Protein AF-A0A4Q0I5E7-F1 (afdb_monomer)

Radius of gyration: 20.22 Å; Cα contacts (8 Å, |Δi|>4): 152; chains: 1; bounding box: 50×38×59 Å

Mean predicted aligned error: 8.38 Å

Sequence (207 aa):
MKTWTLSARIASSIAAYVLSYILLYYSSIYREFVVLFETQTRAFIIINIVALIIIGLCRKKFEKAVGIICMIFAAPSVMAHSKLFTSMSSRLKYAQYFKPHLTALLFLTAIVLLLAANRLEKLDRQYDEMISGGALEADINLITLNSIKVYSVFLAVVFLSGLVLIALGFIVPQIKASWPTVIIMVATGILLVVGCVLYLYRRWIKK

Organism: NCBI:txid2487273

Structure (mmCIF, N/CA/C/O backbone):
data_AF-A0A4Q0I5E7-F1
#
_entry.id   AF-A0A4Q0I5E7-F1
#
loop_
_atom_site.group_PDB
_atom_site.id
_atom_site.type_symbol
_atom_site.label_atom_id
_atom_site.label_alt_id
_atom_site.label_comp_id
_atom_site.label_asym_id
_atom_site.label_entity_id
_atom_site.label_seq_id
_atom_site.pdbx_PDB_ins_code
_atom_site.Cartn_x
_atom_site.Cartn_y
_atom_site.Cartn_z
_atom_site.occupancy
_atom_site.B_iso_or_equiv
_atom_site.auth_seq_id
_atom_site.auth_comp_id
_atom_site.auth_asym_id
_atom_site.auth_atom_id
_atom_site.pdbx_PDB_model_num
ATOM 1 N N . MET A 1 1 ? -3.252 -3.541 24.867 1.00 60.22 1 MET A N 1
ATOM 2 C CA . MET A 1 1 ? -3.703 -3.798 23.476 1.00 60.22 1 MET A CA 1
ATOM 3 C C . MET A 1 1 ? -3.169 -2.776 22.473 1.00 60.22 1 MET A C 1
ATOM 5 O O . MET A 1 1 ? -2.616 -3.177 21.454 1.00 60.22 1 MET A O 1
ATOM 9 N N . LYS A 1 2 ? -3.243 -1.481 22.808 1.00 63.62 2 LYS A N 1
ATOM 10 C CA . LYS A 1 2 ? -2.760 -0.345 22.001 1.00 63.62 2 LYS A CA 1
ATOM 11 C C . LYS A 1 2 ? -1.301 -0.447 21.518 1.00 63.62 2 LYS A C 1
ATOM 13 O O . LYS A 1 2 ? -0.971 0.007 20.431 1.00 63.62 2 LYS A O 1
ATOM 18 N N . THR A 1 3 ? -0.419 -1.072 22.297 1.00 69.75 3 THR A N 1
ATOM 19 C CA . THR A 1 3 ? 0.997 -1.266 21.936 1.00 69.75 3 THR A CA 1
ATOM 20 C C . THR A 1 3 ? 1.199 -2.256 20.791 1.00 69.75 3 THR A C 1
ATOM 22 O O . THR A 1 3 ? 2.012 -2.004 19.907 1.00 69.75 3 THR A O 1
ATOM 25 N N . TRP A 1 4 ? 0.446 -3.358 20.752 1.00 79.62 4 TRP A N 1
ATOM 26 C CA . TRP A 1 4 ? 0.576 -4.342 19.674 1.00 79.62 4 TRP A CA 1
ATOM 27 C C . TRP A 1 4 ? -0.098 -3.873 18.379 1.00 79.62 4 TRP A C 1
ATOM 29 O O . TRP A 1 4 ? 0.477 -4.045 17.305 1.00 79.62 4 TRP A O 1
ATOM 39 N N . THR A 1 5 ? -1.267 -3.222 18.463 1.00 82.50 5 THR A N 1
ATOM 40 C CA . THR A 1 5 ? -1.950 -2.655 17.283 1.00 82.50 5 THR A CA 1
ATOM 41 C C . THR A 1 5 ? -1.122 -1.554 16.627 1.00 82.50 5 THR A C 1
ATOM 43 O O . THR A 1 5 ? -0.997 -1.540 15.402 1.00 82.50 5 THR A O 1
ATOM 46 N N . LEU A 1 6 ? -0.476 -0.702 17.430 1.00 86.19 6 LEU A N 1
ATOM 47 C CA . LEU A 1 6 ? 0.461 0.312 16.953 1.00 86.19 6 LEU A CA 1
ATOM 48 C C . LEU A 1 6 ? 1.659 -0.313 16.225 1.00 86.19 6 LEU A C 1
ATOM 50 O O . LEU A 1 6 ? 1.972 0.093 15.105 1.00 86.19 6 LEU A O 1
ATOM 54 N N . SER A 1 7 ? 2.308 -1.314 16.826 1.00 88.00 7 SER A N 1
ATOM 55 C CA . SER A 1 7 ? 3.447 -2.000 16.204 1.00 88.00 7 SER A CA 1
ATOM 56 C C . SER A 1 7 ? 3.053 -2.703 14.905 1.00 88.00 7 SER A C 1
ATOM 58 O O . SER A 1 7 ? 3.748 -2.564 13.901 1.00 88.00 7 SER A O 1
ATOM 60 N N . ALA A 1 8 ? 1.913 -3.401 14.885 1.00 89.69 8 ALA A N 1
ATOM 61 C CA . ALA A 1 8 ? 1.398 -4.066 13.689 1.00 89.69 8 ALA A CA 1
ATOM 62 C C . ALA A 1 8 ? 1.057 -3.067 12.571 1.00 89.69 8 ALA A C 1
ATOM 64 O O . ALA A 1 8 ? 1.330 -3.332 11.397 1.00 89.69 8 ALA A O 1
ATOM 65 N N . ARG A 1 9 ? 0.507 -1.901 12.933 1.00 91.38 9 ARG A N 1
ATOM 66 C CA . ARG A 1 9 ? 0.230 -0.801 12.006 1.00 91.38 9 ARG A CA 1
ATOM 67 C C . ARG A 1 9 ? 1.518 -0.292 11.369 1.00 91.38 9 ARG A C 1
ATOM 69 O O . ARG A 1 9 ? 1.636 -0.327 10.151 1.00 91.38 9 ARG A O 1
ATOM 76 N N . ILE A 1 10 ? 2.495 0.097 12.190 1.00 90.56 10 ILE A N 1
ATOM 77 C CA . ILE A 1 10 ? 3.787 0.620 11.725 1.00 90.56 10 ILE A CA 1
ATOM 78 C C . ILE A 1 10 ? 4.507 -0.412 10.851 1.00 90.56 10 ILE A C 1
ATOM 80 O O . ILE A 1 10 ? 4.972 -0.071 9.766 1.00 90.56 10 ILE A O 1
ATOM 84 N N . ALA A 1 11 ? 4.555 -1.675 11.283 1.00 93.69 11 ALA A N 1
ATOM 85 C CA . ALA A 1 11 ? 5.174 -2.751 10.517 1.00 93.69 11 ALA A CA 1
ATOM 86 C C . ALA A 1 11 ? 4.506 -2.931 9.146 1.00 93.69 11 ALA A C 1
ATOM 88 O O . ALA A 1 11 ? 5.200 -3.049 8.137 1.00 93.69 11 ALA A O 1
ATOM 89 N N . SER A 1 12 ? 3.171 -2.886 9.092 1.00 93.69 12 SER A N 1
ATOM 90 C CA . SER A 1 12 ? 2.419 -2.986 7.835 1.00 93.69 12 SER A CA 1
ATOM 91 C C . SER A 1 12 ? 2.714 -1.808 6.901 1.00 93.69 12 SER A C 1
ATOM 93 O O . SER A 1 12 ? 2.962 -2.018 5.715 1.00 93.69 12 SER A O 1
ATOM 95 N N . SER A 1 13 ? 2.753 -0.579 7.425 1.00 94.31 13 SER A N 1
ATOM 96 C CA . SER A 1 13 ? 3.044 0.628 6.639 1.00 94.31 13 SER A CA 1
ATOM 97 C C . SER A 1 13 ? 4.482 0.645 6.116 1.00 94.31 13 SER A C 1
ATOM 99 O O . SER A 1 13 ? 4.701 0.974 4.952 1.00 94.31 13 SER A O 1
ATOM 101 N N . ILE A 1 14 ? 5.460 0.231 6.932 1.00 94.81 14 ILE A N 1
ATOM 102 C CA . ILE A 1 14 ? 6.864 0.100 6.511 1.00 94.81 14 ILE A CA 1
ATOM 103 C C . ILE A 1 14 ? 7.001 -0.985 5.442 1.00 94.81 14 ILE A C 1
ATOM 105 O O . ILE A 1 14 ? 7.619 -0.743 4.408 1.00 94.81 14 ILE A O 1
ATOM 109 N N . ALA A 1 15 ? 6.400 -2.160 5.645 1.00 96.44 15 ALA A N 1
ATOM 110 C CA . ALA A 1 15 ? 6.454 -3.240 4.665 1.00 96.44 15 ALA A CA 1
ATOM 111 C C . ALA A 1 15 ? 5.828 -2.816 3.325 1.00 96.44 15 ALA A C 1
ATOM 113 O O . ALA A 1 15 ? 6.427 -3.034 2.272 1.00 96.44 15 ALA A O 1
ATOM 114 N N . ALA A 1 16 ? 4.676 -2.137 3.349 1.00 96.88 16 ALA A N 1
ATOM 115 C CA . ALA A 1 16 ? 4.054 -1.595 2.144 1.00 96.88 16 ALA A CA 1
ATOM 116 C C . ALA A 1 16 ? 4.937 -0.555 1.439 1.00 96.88 16 ALA A C 1
ATOM 118 O O . ALA A 1 16 ? 5.067 -0.588 0.212 1.00 96.88 16 ALA A O 1
ATOM 119 N N . TYR A 1 17 ? 5.566 0.339 2.207 1.00 96.75 17 TYR A N 1
ATOM 120 C CA . TYR A 1 17 ? 6.494 1.341 1.690 1.00 96.75 17 TYR A CA 1
ATOM 121 C C . TYR A 1 17 ? 7.697 0.690 1.006 1.00 96.75 17 TYR A C 1
ATOM 123 O O . TYR A 1 17 ? 8.012 1.034 -0.131 1.00 96.75 17 TYR A O 1
ATOM 131 N N . VAL A 1 18 ? 8.324 -0.296 1.654 1.00 96.25 18 VAL A N 1
ATOM 132 C CA . VAL A 1 18 ? 9.472 -1.031 1.105 1.00 96.25 18 VAL A CA 1
ATOM 133 C C . VAL A 1 18 ? 9.087 -1.764 -0.177 1.00 96.25 18 VAL A C 1
ATOM 135 O O . VAL A 1 18 ? 9.787 -1.632 -1.176 1.00 96.25 18 VAL A O 1
ATOM 138 N N . LEU A 1 19 ? 7.957 -2.479 -0.198 1.00 96.25 19 LEU A N 1
ATOM 139 C CA . LEU A 1 19 ? 7.482 -3.168 -1.404 1.00 96.25 19 LEU A CA 1
ATOM 140 C C . LEU A 1 19 ? 7.204 -2.189 -2.551 1.00 96.25 19 LEU A C 1
ATOM 142 O O . LEU A 1 19 ? 7.584 -2.445 -3.693 1.00 96.25 19 LEU A O 1
ATOM 146 N N . SER A 1 20 ? 6.587 -1.047 -2.249 1.00 95.62 20 SER A N 1
ATOM 147 C CA . SER A 1 20 ? 6.309 -0.010 -3.247 1.00 95.62 20 SER A CA 1
ATOM 148 C C . SER A 1 20 ? 7.593 0.645 -3.757 1.00 95.62 20 SER A C 1
ATOM 150 O O . SER A 1 20 ? 7.723 0.902 -4.950 1.00 95.62 20 SER A O 1
ATOM 152 N N . TYR A 1 21 ? 8.576 0.864 -2.884 1.00 94.62 21 TYR A N 1
ATOM 153 C CA . TYR A 1 21 ? 9.886 1.374 -3.274 1.00 94.62 21 TYR A CA 1
ATOM 154 C C . TYR A 1 21 ? 10.669 0.366 -4.123 1.00 94.62 21 TYR A C 1
ATOM 156 O O . TYR A 1 21 ? 11.290 0.756 -5.104 1.00 94.62 21 TYR A O 1
ATOM 164 N N . ILE A 1 22 ? 10.605 -0.930 -3.803 1.00 93.56 22 ILE A N 1
ATOM 165 C CA . ILE A 1 22 ? 11.172 -1.995 -4.643 1.00 93.56 22 ILE A CA 1
ATOM 166 C C . ILE A 1 22 ? 10.540 -1.948 -6.039 1.00 93.56 22 ILE A C 1
ATOM 168 O O . ILE A 1 22 ? 11.258 -2.015 -7.036 1.00 93.56 22 ILE A O 1
ATOM 172 N N . LEU A 1 23 ? 9.217 -1.768 -6.127 1.00 92.06 23 LEU A N 1
ATOM 173 C CA . LEU A 1 23 ? 8.544 -1.567 -7.409 1.00 92.06 23 LEU A CA 1
ATOM 174 C C . LEU A 1 23 ? 9.079 -0.333 -8.146 1.00 92.06 23 LEU A C 1
ATOM 176 O O . LEU A 1 23 ? 9.315 -0.435 -9.345 1.00 92.06 23 LEU A O 1
ATOM 180 N N . LEU A 1 24 ? 9.321 0.792 -7.468 1.00 91.88 24 LEU A N 1
ATOM 181 C CA . LEU A 1 24 ? 9.931 1.973 -8.088 1.00 91.88 24 LEU A CA 1
ATOM 182 C C . LEU A 1 24 ? 11.358 1.688 -8.572 1.00 91.88 24 LEU A C 1
ATOM 184 O O . LEU A 1 24 ? 11.677 2.003 -9.714 1.00 91.88 24 LEU A O 1
ATOM 188 N N . TYR A 1 25 ? 12.201 1.096 -7.725 1.00 89.62 25 TYR A N 1
ATOM 189 C CA . TYR A 1 25 ? 13.613 0.820 -8.001 1.00 89.62 25 TYR A CA 1
ATOM 190 C C . TYR A 1 25 ? 13.795 -0.006 -9.280 1.00 89.62 25 TYR A C 1
ATOM 192 O O . TYR A 1 25 ? 14.647 0.299 -10.111 1.00 89.62 25 TYR A O 1
ATOM 200 N N . TYR A 1 26 ? 12.936 -1.009 -9.475 1.00 86.44 26 TYR A N 1
ATOM 201 C CA . TYR A 1 26 ? 12.885 -1.839 -10.679 1.00 86.44 26 TYR A CA 1
ATOM 202 C C . TYR A 1 26 ? 11.999 -1.235 -11.782 1.00 86.44 26 TYR A C 1
ATOM 204 O O . TYR A 1 26 ? 11.321 -1.972 -12.491 1.00 86.44 26 TYR A O 1
ATOM 212 N N . SER A 1 27 ? 11.971 0.091 -11.923 1.00 83.88 27 SER A N 1
ATOM 213 C CA . SER A 1 27 ? 11.256 0.780 -13.002 1.00 83.88 27 SER A CA 1
ATOM 214 C C . SER A 1 27 ? 12.191 1.677 -13.810 1.00 83.88 27 SER A C 1
ATOM 216 O O . SER A 1 27 ? 13.199 2.182 -13.310 1.00 83.88 27 SER A O 1
ATOM 218 N N . SER A 1 28 ? 11.813 1.954 -15.059 1.00 79.69 28 SER A N 1
ATOM 219 C CA . SER A 1 28 ? 12.503 2.936 -15.906 1.00 79.69 28 SER A CA 1
ATOM 220 C C . SER A 1 28 ? 12.599 4.322 -15.273 1.00 79.69 28 SER A C 1
ATOM 222 O O . SER A 1 28 ? 13.616 4.991 -15.419 1.00 79.69 28 SER A O 1
ATOM 224 N N . ILE A 1 29 ? 11.563 4.738 -14.541 1.00 84.75 29 ILE A N 1
ATOM 225 C CA . ILE A 1 29 ? 11.491 6.056 -13.907 1.00 84.75 29 ILE A CA 1
ATOM 226 C C . ILE A 1 29 ? 12.579 6.207 -12.841 1.00 84.75 29 ILE A C 1
ATOM 228 O O . ILE A 1 29 ? 13.180 7.271 -12.722 1.00 84.75 29 ILE A O 1
ATOM 232 N N . TYR A 1 30 ? 12.905 5.142 -12.104 1.00 86.19 30 TYR A N 1
ATOM 233 C CA . TYR A 1 30 ? 14.017 5.199 -11.157 1.00 86.19 30 TYR A CA 1
ATOM 234 C C . TYR A 1 30 ? 15.356 5.421 -11.855 1.00 86.19 30 TYR A C 1
ATOM 236 O O . TYR A 1 30 ? 16.186 6.176 -11.360 1.00 86.19 30 TYR A O 1
ATOM 244 N N . ARG A 1 31 ? 15.551 4.847 -13.045 1.00 82.88 31 ARG A N 1
ATOM 245 C CA . ARG A 1 31 ? 16.768 5.075 -13.828 1.00 82.88 31 ARG A CA 1
ATOM 246 C C . ARG A 1 31 ? 16.910 6.531 -14.277 1.00 82.88 31 ARG A C 1
ATOM 248 O O . ARG A 1 31 ? 18.021 7.047 -14.227 1.00 82.88 31 ARG A O 1
ATOM 255 N N . GLU A 1 32 ? 15.815 7.199 -14.633 1.00 85.31 32 GLU A N 1
ATOM 256 C CA . GLU A 1 32 ? 15.823 8.645 -14.917 1.00 85.31 32 GLU A CA 1
ATOM 257 C C . GLU A 1 32 ? 16.264 9.451 -13.689 1.00 85.31 32 GLU A C 1
ATOM 259 O O . GLU A 1 32 ? 17.101 10.346 -13.794 1.00 85.31 32 GLU A O 1
ATOM 264 N N . PHE A 1 33 ? 15.793 9.079 -12.495 1.00 86.94 33 PHE A N 1
ATOM 265 C CA . PHE A 1 33 ? 16.279 9.688 -11.256 1.00 86.94 33 PHE A CA 1
ATOM 266 C C . PHE A 1 33 ? 17.767 9.415 -11.008 1.00 86.94 33 PHE A C 1
ATOM 268 O O . PHE A 1 33 ? 18.470 10.299 -10.532 1.00 86.94 33 PHE A O 1
ATOM 275 N N . VAL A 1 34 ? 18.277 8.226 -11.341 1.00 87.56 34 VAL A N 1
ATOM 276 C CA . VAL A 1 34 ? 19.715 7.923 -11.233 1.00 87.56 34 VAL A CA 1
ATOM 277 C C . VAL A 1 34 ? 20.542 8.791 -12.178 1.00 87.56 34 VAL A C 1
ATOM 279 O O . VAL A 1 34 ? 21.603 9.255 -11.776 1.00 87.56 34 VAL A O 1
ATOM 282 N N . VAL A 1 35 ? 20.062 9.041 -13.399 1.00 88.00 35 VAL A N 1
ATOM 283 C CA . VAL A 1 35 ? 20.721 9.957 -14.344 1.00 88.00 35 VAL A CA 1
ATOM 284 C C . VAL A 1 35 ? 20.691 11.390 -13.806 1.00 88.00 35 VAL A C 1
ATOM 286 O O . VAL A 1 35 ? 21.724 12.053 -13.792 1.00 88.00 35 VAL A O 1
ATOM 289 N N . LEU A 1 36 ? 19.540 11.842 -13.298 1.00 90.75 36 LEU A N 1
ATOM 290 C CA . LEU A 1 36 ? 19.365 13.186 -12.741 1.00 90.75 36 LEU A CA 1
ATOM 291 C C . LEU A 1 36 ? 20.224 13.436 -11.490 1.00 90.75 36 LEU A C 1
ATOM 293 O O . LEU A 1 36 ? 20.758 14.526 -11.315 1.00 90.75 36 LEU A O 1
ATOM 297 N N . PHE A 1 37 ? 20.344 12.440 -10.611 1.00 91.69 37 PHE A N 1
ATOM 298 C CA . PHE A 1 37 ? 21.079 12.534 -9.345 1.00 91.69 37 PHE A CA 1
ATOM 299 C C . PHE A 1 37 ? 22.480 11.903 -9.405 1.00 91.69 37 PHE A C 1
ATOM 301 O O . PHE A 1 37 ? 23.105 11.688 -8.360 1.00 91.69 37 PHE A O 1
ATOM 308 N N . GLU A 1 38 ? 22.965 11.607 -10.613 1.00 87.31 38 GLU A N 1
ATOM 309 C CA . GLU A 1 38 ? 24.277 11.043 -10.977 1.00 87.31 38 GLU A CA 1
ATOM 310 C C . GLU A 1 38 ? 24.570 9.615 -10.482 1.00 87.31 38 GLU A C 1
ATOM 312 O O . GLU A 1 38 ? 25.274 8.857 -11.148 1.00 87.31 38 GLU A O 1
ATOM 317 N N . THR A 1 39 ? 24.063 9.217 -9.312 1.00 89.75 39 THR A N 1
ATOM 318 C CA . THR A 1 39 ? 24.360 7.917 -8.691 1.00 89.75 39 THR A CA 1
ATOM 319 C C . THR A 1 39 ? 23.113 7.266 -8.102 1.00 89.75 39 THR A C 1
ATOM 321 O O . THR A 1 39 ? 22.194 7.939 -7.630 1.00 89.75 39 THR A O 1
ATOM 324 N N . GLN A 1 40 ? 23.112 5.928 -8.055 1.00 87.56 40 GLN A N 1
ATOM 325 C CA . GLN A 1 40 ? 22.033 5.153 -7.430 1.00 87.56 40 GLN A CA 1
ATOM 326 C C . GLN A 1 40 ? 21.847 5.513 -5.954 1.00 87.56 40 GLN A C 1
ATOM 328 O O . GLN A 1 40 ? 20.723 5.707 -5.497 1.00 87.56 40 GLN A O 1
ATOM 333 N N . THR A 1 41 ? 22.947 5.672 -5.217 1.00 90.25 41 THR A N 1
ATOM 334 C CA . THR A 1 41 ? 22.912 6.011 -3.791 1.00 90.25 41 THR A CA 1
ATOM 335 C C . THR A 1 41 ? 22.303 7.390 -3.549 1.00 90.25 41 THR A C 1
ATOM 337 O O . THR A 1 41 ? 21.450 7.530 -2.674 1.00 90.25 41 THR A O 1
ATOM 340 N N . ARG A 1 42 ? 22.671 8.409 -4.341 1.00 90.44 42 ARG A N 1
ATOM 341 C CA . ARG A 1 42 ? 22.069 9.747 -4.215 1.00 90.44 42 ARG A CA 1
ATOM 342 C C . ARG A 1 42 ? 20.583 9.727 -4.556 1.00 90.44 42 ARG A C 1
ATOM 344 O O . ARG A 1 42 ? 19.797 10.269 -3.785 1.00 90.44 42 ARG A O 1
ATOM 351 N N . ALA A 1 43 ? 20.185 9.049 -5.635 1.00 90.19 43 ALA A N 1
ATOM 352 C CA . ALA A 1 43 ? 18.774 8.896 -5.987 1.00 90.19 43 ALA A CA 1
ATOM 353 C C . ALA A 1 43 ? 17.979 8.197 -4.870 1.00 90.19 43 ALA A C 1
ATOM 355 O O . ALA A 1 43 ? 16.910 8.669 -4.484 1.00 90.19 43 ALA A O 1
ATOM 356 N N . PHE A 1 44 ? 18.521 7.114 -4.299 1.00 92.12 44 PHE A N 1
ATOM 357 C CA . PHE A 1 44 ? 17.933 6.429 -3.146 1.00 92.12 44 PHE A CA 1
ATOM 358 C C . PHE A 1 44 ? 17.726 7.379 -1.961 1.00 92.12 44 PHE A C 1
ATOM 360 O O . PHE A 1 44 ? 16.612 7.467 -1.441 1.00 92.12 44 PHE A O 1
ATOM 367 N N . ILE A 1 45 ? 18.773 8.100 -1.554 1.00 93.31 45 ILE A N 1
ATOM 368 C CA . ILE A 1 45 ? 18.733 8.998 -0.395 1.00 93.31 45 ILE A CA 1
ATOM 369 C C . ILE A 1 45 ? 17.719 10.123 -0.624 1.00 93.31 45 ILE A C 1
ATOM 371 O O . ILE A 1 45 ? 16.843 10.330 0.212 1.00 93.31 45 ILE A O 1
ATOM 375 N N . ILE A 1 46 ? 17.796 10.817 -1.762 1.00 92.69 46 ILE A N 1
ATOM 376 C CA . ILE A 1 46 ? 16.954 11.985 -2.054 1.00 92.69 46 ILE A CA 1
ATOM 377 C C . ILE A 1 46 ? 15.475 11.594 -2.096 1.00 92.69 46 ILE A C 1
ATOM 379 O O . ILE A 1 46 ? 14.662 12.225 -1.422 1.00 92.69 46 ILE A O 1
ATOM 383 N N . ILE A 1 47 ? 15.120 10.526 -2.821 1.00 93.62 47 ILE A N 1
ATOM 384 C CA . ILE A 1 47 ? 13.725 10.071 -2.938 1.00 93.62 47 ILE A CA 1
ATOM 385 C C . ILE A 1 47 ? 13.151 9.720 -1.559 1.00 93.62 47 ILE A C 1
ATOM 387 O O . ILE A 1 47 ? 12.039 10.138 -1.232 1.00 93.62 47 ILE A O 1
ATOM 391 N N . ASN A 1 48 ? 13.908 8.987 -0.735 1.00 94.25 48 ASN A N 1
ATOM 392 C CA . ASN A 1 48 ? 13.447 8.588 0.594 1.00 94.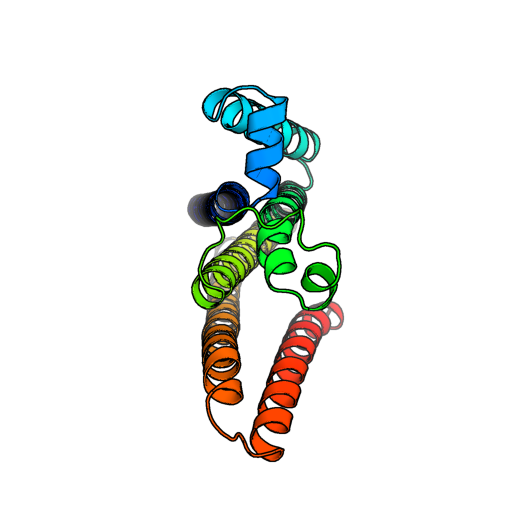25 48 ASN A CA 1
ATOM 393 C C . ASN A 1 48 ? 13.361 9.774 1.564 1.00 94.25 48 ASN A C 1
ATOM 395 O O . ASN A 1 48 ? 12.387 9.869 2.307 1.00 94.25 48 ASN A O 1
ATOM 399 N N . ILE A 1 49 ? 14.318 10.708 1.540 1.00 94.81 49 ILE A N 1
ATOM 400 C CA . ILE A 1 49 ? 14.257 11.923 2.367 1.00 94.81 49 ILE A CA 1
ATOM 401 C C . ILE A 1 49 ? 13.022 12.750 2.005 1.00 94.81 49 ILE A C 1
ATOM 403 O O . ILE A 1 49 ? 12.259 13.123 2.894 1.00 94.81 49 ILE A O 1
ATOM 407 N N . VAL A 1 50 ? 12.783 12.995 0.714 1.00 92.81 50 VAL A N 1
ATOM 408 C CA . VAL A 1 50 ? 11.609 13.753 0.255 1.00 92.81 50 VAL A CA 1
ATOM 409 C C . VAL A 1 50 ? 10.315 13.056 0.681 1.00 92.81 50 VAL A C 1
ATOM 411 O O . VAL A 1 50 ? 9.420 13.705 1.225 1.00 92.81 50 VAL A O 1
ATOM 414 N N . ALA A 1 51 ? 10.227 11.735 0.509 1.00 92.75 51 ALA A N 1
ATOM 415 C CA . ALA A 1 51 ? 9.074 10.958 0.953 1.00 92.75 51 ALA A CA 1
ATOM 416 C C . ALA A 1 51 ? 8.835 11.084 2.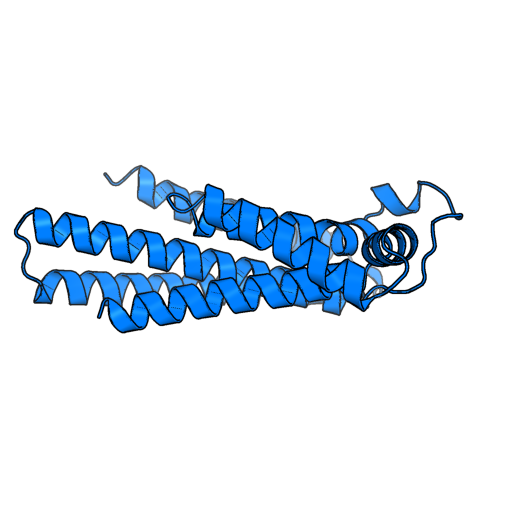467 1.00 92.75 51 ALA A C 1
ATOM 418 O O . ALA A 1 51 ? 7.714 11.367 2.892 1.00 92.75 51 ALA A O 1
ATOM 419 N N . LEU A 1 52 ? 9.881 10.940 3.285 1.00 92.44 52 LEU A N 1
ATOM 420 C CA . LEU A 1 52 ? 9.788 11.074 4.740 1.00 92.44 52 LEU A CA 1
ATOM 421 C C . LEU A 1 52 ? 9.392 12.490 5.172 1.00 92.44 52 LEU A C 1
ATOM 423 O O . LEU A 1 52 ? 8.582 12.631 6.087 1.00 92.44 52 LEU A O 1
ATOM 427 N N . ILE A 1 53 ? 9.891 13.530 4.495 1.00 92.75 53 ILE A N 1
ATOM 428 C CA . ILE A 1 53 ? 9.479 14.920 4.741 1.00 92.75 53 ILE A CA 1
ATOM 429 C C . ILE A 1 53 ? 7.979 15.079 4.471 1.00 92.75 53 ILE A C 1
ATOM 431 O O . ILE A 1 53 ? 7.259 15.596 5.325 1.00 92.75 53 ILE A O 1
ATOM 435 N N . ILE A 1 54 ? 7.476 14.585 3.334 1.00 91.19 54 ILE A N 1
ATOM 436 C CA . ILE A 1 54 ? 6.046 14.658 2.991 1.00 91.19 54 ILE A CA 1
ATOM 437 C C . ILE A 1 54 ? 5.193 13.922 4.038 1.00 91.19 54 ILE A C 1
ATOM 439 O O . ILE A 1 54 ? 4.169 14.450 4.487 1.00 91.19 54 ILE A O 1
ATOM 443 N N . ILE A 1 55 ? 5.623 12.732 4.471 1.00 91.12 55 ILE A N 1
ATOM 444 C CA . ILE A 1 55 ? 4.946 11.958 5.525 1.00 91.12 55 ILE A CA 1
ATOM 445 C C . ILE A 1 55 ? 4.943 12.736 6.846 1.00 91.12 55 ILE A C 1
ATOM 447 O O . ILE A 1 55 ? 3.897 12.842 7.492 1.00 91.12 55 ILE A O 1
ATOM 451 N N . GLY A 1 56 ? 6.084 13.316 7.225 1.00 87.81 56 GLY A N 1
ATOM 452 C CA . GLY A 1 56 ? 6.247 14.105 8.444 1.00 87.81 56 GLY A CA 1
ATOM 453 C C . GLY A 1 56 ? 5.351 15.345 8.469 1.00 87.81 56 GLY A C 1
ATOM 454 O O . GLY A 1 56 ? 4.648 15.580 9.456 1.00 87.81 56 GLY A O 1
ATOM 455 N N . LEU A 1 57 ? 5.283 16.088 7.359 1.00 90.44 57 LEU A N 1
ATOM 456 C CA . LEU A 1 57 ? 4.368 17.225 7.197 1.00 90.44 57 LEU A CA 1
ATOM 457 C C . LEU A 1 57 ? 2.899 16.796 7.344 1.00 90.44 57 LEU A C 1
ATOM 459 O O . LEU A 1 57 ? 2.073 17.527 7.895 1.00 90.44 57 LEU A O 1
ATOM 463 N N . CYS A 1 58 ? 2.577 15.571 6.930 1.00 89.25 58 CYS A N 1
ATOM 464 C CA . CYS A 1 58 ? 1.241 14.996 7.019 1.00 89.25 58 CYS A CA 1
ATOM 465 C C . CYS A 1 58 ? 0.979 14.196 8.307 1.00 89.25 58 CYS A C 1
ATOM 467 O O . CYS A 1 58 ? 0.060 13.377 8.313 1.00 89.25 58 CYS A O 1
ATOM 469 N N . ARG A 1 59 ? 1.699 14.435 9.418 1.00 84.19 59 ARG A N 1
ATOM 470 C CA . ARG A 1 59 ? 1.614 13.617 10.655 1.00 84.19 59 ARG A CA 1
ATOM 471 C C . ARG A 1 59 ? 0.195 13.271 11.134 1.00 84.19 59 ARG A C 1
ATOM 473 O O . ARG A 1 59 ? -0.054 12.156 11.574 1.00 84.19 59 ARG A O 1
ATOM 480 N N . LYS A 1 60 ? -0.768 14.199 11.017 1.00 82.94 60 LYS A N 1
ATOM 481 C CA . LYS A 1 60 ? -2.175 13.991 11.438 1.00 82.94 60 LYS A CA 1
ATOM 482 C C . LYS A 1 60 ? -2.942 12.991 10.553 1.00 82.94 60 LYS A C 1
ATOM 484 O O . LYS A 1 60 ? -4.012 12.510 10.927 1.00 82.94 60 LYS A O 1
ATOM 489 N N . LYS A 1 61 ? -2.430 12.735 9.351 1.00 86.00 61 LYS A N 1
ATOM 490 C CA . LYS A 1 61 ? -2.972 11.845 8.318 1.00 86.00 61 LYS A CA 1
ATOM 491 C C . LYS A 1 61 ? -1.869 10.897 7.819 1.00 86.00 61 LYS A C 1
ATOM 493 O O . LYS A 1 61 ? -1.782 10.653 6.617 1.00 86.00 61 LYS A O 1
ATOM 498 N N . PHE A 1 62 ? -1.043 10.389 8.738 1.00 88.38 62 PHE A N 1
ATOM 499 C CA . PHE A 1 62 ? 0.141 9.577 8.443 1.00 88.38 62 PHE A CA 1
ATOM 500 C C . PHE A 1 62 ? -0.154 8.431 7.462 1.00 88.38 62 PHE A C 1
ATOM 502 O O . PHE A 1 62 ? 0.439 8.397 6.388 1.00 88.38 62 PHE A O 1
ATOM 509 N N . GLU A 1 63 ? -1.143 7.572 7.744 1.00 87.81 63 GLU A N 1
ATOM 510 C CA . GLU A 1 63 ? -1.446 6.420 6.874 1.00 87.81 63 GLU A CA 1
ATOM 511 C C . GLU A 1 63 ? -1.931 6.831 5.479 1.00 87.81 63 GLU A C 1
ATOM 513 O O . GLU A 1 63 ? -1.663 6.151 4.489 1.00 87.81 63 GLU A O 1
ATOM 518 N N . LYS A 1 64 ? -2.613 7.979 5.363 1.00 87.56 64 LYS A N 1
ATOM 519 C CA . LYS A 1 64 ? -3.017 8.509 4.053 1.00 87.56 64 LYS A CA 1
ATOM 520 C C . LYS A 1 64 ? -1.807 8.980 3.251 1.00 87.56 64 LYS A C 1
ATOM 522 O O . LYS A 1 64 ? -1.749 8.718 2.056 1.00 87.56 64 LYS A O 1
ATOM 527 N N . ALA A 1 65 ? -0.863 9.664 3.894 1.00 90.69 65 ALA A N 1
ATOM 528 C CA . ALA A 1 65 ? 0.353 10.137 3.238 1.00 90.69 65 ALA A CA 1
ATOM 529 C C . ALA A 1 65 ? 1.240 8.970 2.790 1.00 90.69 65 ALA A C 1
ATOM 531 O O . ALA A 1 65 ? 1.658 8.938 1.634 1.00 90.69 65 ALA A O 1
ATOM 532 N N . VAL A 1 66 ? 1.443 7.977 3.665 1.00 93.12 66 VAL A N 1
ATOM 533 C CA . VAL A 1 66 ? 2.156 6.739 3.321 1.00 93.12 66 VAL A CA 1
ATOM 534 C C . VAL A 1 66 ? 1.467 6.038 2.153 1.00 93.12 66 VAL A C 1
ATOM 536 O O . VAL A 1 66 ? 2.135 5.684 1.185 1.00 93.12 66 VAL A O 1
ATOM 539 N N . GLY A 1 67 ? 0.137 5.907 2.188 1.00 90.69 67 GLY A N 1
ATOM 540 C CA . GLY A 1 67 ? -0.630 5.313 1.094 1.00 90.69 67 GLY A CA 1
ATOM 541 C C . GLY A 1 67 ? -0.439 6.035 -0.243 1.00 90.69 67 GLY A C 1
ATOM 542 O O . GLY A 1 67 ? -0.197 5.380 -1.252 1.00 90.69 67 GLY A O 1
ATOM 543 N N . ILE A 1 68 ? -0.481 7.372 -0.260 1.00 92.81 68 ILE A N 1
ATOM 544 C CA . ILE A 1 68 ? -0.248 8.167 -1.480 1.00 92.81 68 ILE A CA 1
ATOM 545 C C . ILE A 1 68 ? 1.166 7.936 -2.022 1.00 92.81 68 ILE A C 1
ATOM 547 O O . ILE A 1 68 ? 1.323 7.683 -3.213 1.00 92.81 68 ILE A O 1
ATOM 551 N N . ILE A 1 69 ? 2.187 7.975 -1.165 1.00 94.69 69 ILE A N 1
ATOM 552 C CA . ILE A 1 69 ? 3.579 7.767 -1.588 1.00 94.69 69 ILE A CA 1
ATOM 553 C C . ILE A 1 69 ? 3.791 6.351 -2.118 1.00 94.69 69 ILE A C 1
ATOM 555 O O . ILE A 1 69 ? 4.402 6.185 -3.169 1.00 94.69 69 ILE A O 1
ATOM 559 N N . CYS A 1 70 ? 3.233 5.340 -1.451 1.00 95.94 70 CYS A N 1
ATOM 560 C CA . CYS A 1 70 ? 3.280 3.960 -1.928 1.00 95.94 70 CYS A CA 1
ATOM 561 C C . CYS A 1 70 ? 2.655 3.831 -3.325 1.00 95.94 70 CYS A C 1
ATOM 563 O O . CYS A 1 70 ? 3.237 3.206 -4.208 1.00 95.94 70 CYS A O 1
ATOM 565 N N . MET A 1 71 ? 1.509 4.481 -3.560 1.00 93.44 71 MET A N 1
ATOM 566 C CA . MET A 1 71 ? 0.874 4.501 -4.880 1.00 93.44 71 MET A CA 1
ATOM 567 C C . MET A 1 71 ? 1.739 5.211 -5.927 1.00 93.44 71 MET A C 1
ATOM 569 O O . MET A 1 71 ? 1.873 4.698 -7.034 1.00 93.44 71 MET A O 1
ATOM 573 N N . ILE A 1 72 ? 2.362 6.345 -5.585 1.00 92.50 72 ILE A N 1
ATOM 574 C CA . ILE A 1 72 ? 3.287 7.064 -6.478 1.00 92.50 72 ILE A CA 1
ATOM 575 C C . ILE A 1 72 ? 4.493 6.186 -6.833 1.00 92.50 72 ILE A C 1
ATOM 577 O O . ILE A 1 72 ? 4.888 6.133 -7.993 1.00 92.50 72 ILE A O 1
ATOM 581 N N . PHE A 1 73 ? 5.059 5.473 -5.860 1.00 93.69 73 PHE A N 1
ATOM 582 C CA . PHE A 1 73 ? 6.208 4.594 -6.078 1.00 93.69 73 PHE A CA 1
ATOM 583 C C . PHE A 1 73 ? 5.851 3.363 -6.919 1.00 93.69 73 PHE A C 1
ATOM 585 O O . PHE A 1 73 ? 6.618 2.972 -7.796 1.00 93.69 73 PHE A O 1
ATOM 592 N N . ALA A 1 74 ? 4.676 2.772 -6.704 1.00 90.94 74 ALA A N 1
ATOM 593 C CA . ALA A 1 74 ? 4.249 1.590 -7.444 1.00 90.94 74 ALA A CA 1
ATOM 594 C C . ALA A 1 74 ? 3.720 1.898 -8.858 1.00 90.94 74 ALA A C 1
ATOM 596 O O . ALA A 1 74 ? 3.831 1.049 -9.748 1.00 90.94 74 ALA A O 1
ATOM 597 N N . ALA A 1 75 ? 3.154 3.091 -9.082 1.00 88.56 75 ALA A N 1
ATOM 598 C CA . ALA A 1 75 ? 2.512 3.471 -10.341 1.00 88.56 75 ALA A CA 1
ATOM 599 C C . ALA A 1 75 ? 3.402 3.274 -11.586 1.00 88.56 75 ALA A C 1
ATOM 601 O O . ALA A 1 75 ? 2.923 2.629 -12.520 1.00 88.56 75 ALA A O 1
ATOM 602 N N . PRO A 1 76 ? 4.679 3.710 -11.616 1.00 86.31 76 PRO A N 1
ATOM 603 C CA . PRO A 1 76 ? 5.603 3.451 -12.724 1.00 86.31 76 PRO A CA 1
ATOM 604 C C . PRO A 1 76 ? 5.626 1.998 -13.205 1.00 86.31 76 PRO A C 1
ATOM 606 O O . PRO A 1 76 ? 5.491 1.726 -14.398 1.00 86.31 76 PRO A O 1
ATOM 609 N N . SER A 1 77 ? 5.746 1.056 -12.270 1.00 85.44 77 SER A N 1
ATOM 610 C CA . SER A 1 77 ? 5.868 -0.370 -12.583 1.00 85.44 77 SER A CA 1
ATOM 611 C C . SER A 1 77 ? 4.554 -0.993 -13.032 1.00 85.44 77 SER A C 1
ATOM 613 O O . SER A 1 77 ? 4.550 -1.852 -13.910 1.00 85.44 77 SER A O 1
ATOM 615 N N . VAL A 1 78 ? 3.421 -0.528 -12.505 1.00 83.50 78 VAL A N 1
ATOM 616 C CA . VAL A 1 78 ? 2.098 -0.961 -12.982 1.00 83.50 78 VAL A CA 1
ATOM 617 C C . VAL A 1 78 ? 1.811 -0.394 -14.378 1.00 83.50 78 VAL A C 1
ATOM 619 O O . VAL A 1 78 ? 1.340 -1.115 -15.260 1.00 83.50 78 VAL A O 1
ATOM 622 N N . MET A 1 79 ? 2.134 0.881 -14.610 1.00 79.88 79 MET A N 1
ATOM 623 C CA . MET A 1 79 ? 1.899 1.569 -15.882 1.00 79.88 79 MET A CA 1
ATOM 624 C C . MET A 1 79 ? 2.748 1.010 -17.025 1.00 79.88 79 MET A C 1
ATOM 626 O O . MET A 1 79 ? 2.258 0.952 -18.152 1.00 79.88 79 MET A O 1
ATOM 630 N N . ALA A 1 80 ? 3.960 0.524 -16.745 1.00 73.62 80 ALA A N 1
ATOM 631 C CA . ALA A 1 80 ? 4.823 -0.125 -17.735 1.00 73.62 80 ALA A CA 1
ATOM 632 C C . ALA A 1 80 ? 4.175 -1.351 -18.408 1.00 73.62 80 ALA A C 1
ATOM 634 O O . ALA A 1 80 ? 4.498 -1.683 -19.548 1.00 73.62 80 ALA A O 1
ATOM 635 N N . HIS A 1 81 ? 3.230 -2.008 -17.731 1.00 72.44 81 HIS A N 1
ATOM 636 C CA . HIS A 1 81 ? 2.482 -3.145 -18.270 1.00 72.44 81 HIS A CA 1
ATOM 637 C C . HIS A 1 81 ? 1.113 -2.758 -18.854 1.00 72.44 81 HIS A C 1
ATOM 639 O O . HIS A 1 81 ? 0.379 -3.622 -19.337 1.00 72.44 81 HIS A O 1
ATOM 645 N N . SER A 1 82 ? 0.757 -1.470 -18.843 1.00 67.25 82 SER A N 1
ATOM 646 C CA . SER A 1 82 ? -0.481 -0.979 -19.445 1.00 67.25 82 SER A CA 1
ATOM 647 C C . SER A 1 82 ? -0.348 -0.838 -20.964 1.00 67.25 82 SER A C 1
ATOM 649 O O . SER A 1 82 ? 0.619 -0.273 -21.487 1.00 67.25 82 SER A O 1
ATOM 651 N N . LYS A 1 83 ? -1.378 -1.285 -21.696 1.00 56.53 83 LYS A N 1
ATOM 652 C CA . LYS A 1 83 ? -1.487 -1.079 -23.152 1.00 56.53 83 LYS A CA 1
ATOM 653 C C . LYS A 1 83 ? -1.487 0.406 -23.547 1.00 56.53 83 LYS A C 1
ATOM 655 O O . LYS A 1 83 ? -1.069 0.732 -24.648 1.00 56.53 83 LYS A O 1
ATOM 660 N N . LEU A 1 84 ? -1.905 1.296 -22.641 1.00 52.06 84 LEU A N 1
ATOM 661 C CA . LEU A 1 84 ? -1.940 2.747 -22.871 1.00 52.06 84 LEU A CA 1
ATOM 662 C C . LEU A 1 84 ? -0.545 3.387 -22.939 1.00 52.06 84 LEU A C 1
ATOM 664 O O . LEU A 1 84 ? -0.382 4.417 -23.582 1.00 52.06 84 LEU A O 1
ATOM 668 N N . PHE A 1 85 ? 0.457 2.792 -22.283 1.00 52.03 85 PHE A N 1
ATOM 669 C CA . PHE A 1 85 ? 1.819 3.338 -22.235 1.00 52.03 85 PHE A CA 1
ATOM 670 C C . PHE A 1 85 ? 2.748 2.680 -23.261 1.00 52.03 85 PHE A C 1
ATOM 672 O O . PHE A 1 85 ? 3.660 3.314 -23.779 1.00 52.03 85 PHE A O 1
ATOM 679 N N . THR A 1 86 ? 2.479 1.425 -23.624 1.00 51.91 86 THR A N 1
ATOM 680 C CA . THR A 1 86 ? 3.253 0.687 -24.639 1.00 51.91 86 THR A CA 1
ATOM 681 C C . THR A 1 86 ? 3.067 1.219 -26.066 1.00 51.91 86 THR A C 1
ATOM 683 O O . THR A 1 86 ? 3.918 0.959 -26.915 1.00 51.91 86 THR A O 1
ATOM 686 N N . SER A 1 87 ? 2.016 2.003 -26.335 1.00 49.28 87 SER A N 1
ATOM 687 C CA . SER A 1 87 ? 1.826 2.728 -27.602 1.00 49.28 87 SER A CA 1
ATOM 688 C C . SER A 1 87 ? 2.584 4.062 -27.676 1.00 49.28 87 SER A C 1
ATOM 690 O O . SER A 1 87 ? 2.720 4.621 -28.763 1.00 49.28 87 SER A O 1
ATOM 692 N N . MET A 1 88 ? 3.091 4.581 -26.552 1.00 47.34 88 MET A N 1
ATOM 693 C CA . MET A 1 88 ? 3.895 5.804 -26.505 1.00 47.34 88 MET A CA 1
ATOM 694 C C . MET A 1 88 ? 5.385 5.451 -26.605 1.00 47.34 88 MET A C 1
ATOM 696 O O . MET A 1 88 ? 6.050 5.189 -25.613 1.00 47.34 88 MET A O 1
ATOM 700 N N . SER A 1 89 ? 5.908 5.506 -27.832 1.00 45.59 89 SER A N 1
ATOM 701 C CA . SER A 1 89 ? 7.340 5.556 -28.163 1.00 45.59 89 SER A CA 1
ATOM 702 C C . SER A 1 89 ? 8.204 4.340 -27.781 1.00 45.59 89 SER A C 1
ATOM 704 O O . SER A 1 89 ? 8.526 4.060 -26.629 1.00 45.59 89 SER A O 1
ATOM 706 N N . SER A 1 90 ? 8.752 3.697 -28.812 1.00 50.03 90 SER A N 1
ATOM 707 C CA . SER A 1 90 ? 9.799 2.672 -28.730 1.00 50.03 90 SER A CA 1
ATOM 708 C C . SER A 1 90 ? 11.141 3.157 -28.146 1.00 50.03 90 SER A C 1
ATOM 710 O O . SER A 1 90 ? 12.013 2.320 -27.911 1.00 50.03 90 SER A O 1
ATOM 712 N N . ARG A 1 91 ? 11.320 4.467 -27.886 1.00 46.22 91 ARG A N 1
ATOM 713 C CA . ARG A 1 91 ? 12.567 5.046 -27.336 1.00 46.22 91 ARG A CA 1
ATOM 714 C C . ARG A 1 91 ? 12.693 4.979 -25.811 1.00 46.22 91 ARG A C 1
ATOM 716 O O . ARG A 1 91 ? 13.803 5.105 -25.318 1.00 46.22 91 ARG A O 1
ATOM 723 N N . LEU A 1 92 ? 11.609 4.732 -25.074 1.00 49.53 92 LEU A N 1
ATOM 724 C CA . LEU A 1 92 ? 11.610 4.626 -23.602 1.00 49.53 92 LEU A CA 1
ATOM 725 C C . LEU A 1 92 ? 11.675 3.172 -23.101 1.00 49.53 92 LEU A C 1
ATOM 727 O O . LEU A 1 92 ? 11.256 2.863 -21.987 1.00 49.53 92 LEU A O 1
ATOM 731 N N . LYS A 1 93 ? 12.206 2.248 -23.913 1.00 48.62 93 LYS A N 1
ATOM 732 C CA . LYS A 1 93 ? 12.437 0.856 -23.499 1.00 48.62 93 LYS A CA 1
ATOM 733 C C . LYS A 1 93 ? 13.647 0.765 -22.567 1.00 48.62 93 LYS A C 1
ATOM 735 O O . LYS A 1 93 ? 14.708 0.280 -22.951 1.00 48.62 93 LYS A O 1
ATOM 740 N N . TYR A 1 94 ? 13.490 1.198 -21.323 1.00 50.84 94 TYR A N 1
ATOM 741 C CA . TYR A 1 94 ? 14.439 0.837 -20.277 1.00 50.84 94 TYR A CA 1
ATOM 742 C C . TYR A 1 94 ? 14.090 -0.551 -19.728 1.00 50.84 94 TYR A C 1
ATOM 744 O O . TYR A 1 94 ? 12.961 -0.840 -19.353 1.00 50.84 94 TYR A O 1
ATOM 752 N N . ALA A 1 95 ? 15.091 -1.428 -19.757 1.00 54.88 95 ALA A N 1
ATOM 753 C CA . ALA A 1 95 ? 14.994 -2.886 -19.722 1.00 54.88 95 ALA A CA 1
ATOM 754 C C . ALA A 1 95 ? 14.776 -3.533 -18.337 1.00 54.88 95 ALA A C 1
ATOM 756 O O . ALA A 1 95 ? 14.947 -4.743 -18.202 1.00 54.88 95 ALA A O 1
ATOM 757 N N . GLN A 1 96 ? 14.427 -2.766 -17.304 1.00 58.97 96 GLN A N 1
ATOM 758 C CA . GLN A 1 96 ? 14.254 -3.292 -15.949 1.00 58.97 96 GLN A CA 1
ATOM 759 C C . GLN A 1 96 ? 12.824 -3.065 -15.491 1.00 58.97 96 GLN A C 1
ATOM 761 O O . GLN A 1 96 ? 12.474 -1.978 -15.052 1.00 58.97 96 GLN A O 1
ATOM 766 N N . TYR A 1 97 ? 12.031 -4.125 -15.608 1.00 69.31 97 TYR A N 1
ATOM 767 C CA . TYR A 1 97 ? 10.773 -4.291 -14.900 1.00 69.31 97 TYR A CA 1
ATOM 768 C C . TYR A 1 97 ? 10.727 -5.710 -14.361 1.00 69.31 97 TYR A C 1
ATOM 770 O O . TYR A 1 97 ? 11.245 -6.643 -14.987 1.00 69.31 97 TYR A O 1
ATOM 778 N N . PHE A 1 98 ? 10.081 -5.891 -13.214 1.00 79.56 98 PHE A N 1
ATOM 779 C CA . PHE A 1 98 ? 9.688 -7.231 -12.820 1.00 79.56 98 PHE A CA 1
ATOM 780 C C . PHE A 1 98 ? 8.769 -7.840 -13.878 1.00 79.56 98 PHE A C 1
ATOM 782 O O . PHE A 1 98 ? 8.069 -7.149 -14.622 1.00 79.56 98 PHE A O 1
ATOM 789 N N . LYS A 1 99 ? 8.768 -9.173 -13.949 1.00 83.19 99 LYS A N 1
ATOM 790 C CA . LYS A 1 99 ? 7.774 -9.868 -14.762 1.00 83.19 99 LYS A CA 1
ATOM 791 C C . LYS A 1 99 ? 6.377 -9.448 -14.277 1.00 83.19 99 LYS A C 1
ATOM 793 O O . LYS A 1 99 ? 6.183 -9.346 -13.064 1.00 83.19 99 LYS A O 1
ATOM 798 N N . PRO A 1 100 ? 5.393 -9.267 -15.174 1.00 81.88 100 PRO A N 1
ATOM 799 C CA . PRO A 1 100 ? 4.130 -8.644 -14.790 1.00 81.88 100 PRO A CA 1
ATOM 800 C C . PRO A 1 100 ? 3.371 -9.379 -13.669 1.00 81.88 100 PRO A C 1
ATOM 802 O O . PRO A 1 100 ? 2.679 -8.736 -12.886 1.00 81.88 100 PRO A O 1
ATOM 805 N N . HIS A 1 101 ? 3.546 -10.699 -13.517 1.00 84.62 101 HIS A N 1
ATOM 806 C CA . HIS A 1 101 ? 2.980 -11.456 -12.389 1.00 84.62 101 HIS A CA 1
ATOM 807 C C . HIS A 1 101 ? 3.587 -11.067 -11.041 1.00 84.62 101 HIS A C 1
ATOM 809 O O . HIS A 1 101 ? 2.869 -10.938 -10.053 1.00 84.62 101 HIS A O 1
ATOM 815 N N . LEU A 1 102 ? 4.902 -10.853 -11.003 1.00 87.50 102 LEU A N 1
ATOM 816 C CA . LEU A 1 102 ? 5.607 -10.453 -9.796 1.00 87.50 102 LEU A CA 1
ATOM 817 C C . LEU A 1 102 ? 5.269 -8.997 -9.452 1.00 87.50 102 LEU A C 1
ATOM 819 O O . LEU A 1 102 ? 4.985 -8.706 -8.296 1.00 87.50 102 LEU A O 1
ATOM 823 N N . THR A 1 103 ? 5.177 -8.116 -10.455 1.00 89.38 103 THR A N 1
ATOM 824 C CA . THR A 1 103 ? 4.683 -6.739 -10.281 1.00 89.38 103 THR A CA 1
ATOM 825 C C . THR A 1 103 ? 3.284 -6.723 -9.661 1.00 89.38 103 THR A C 1
ATOM 827 O O . THR A 1 103 ? 3.060 -6.038 -8.664 1.00 89.38 103 THR A O 1
ATOM 830 N N . ALA A 1 104 ? 2.350 -7.512 -10.207 1.00 89.00 104 ALA A N 1
ATOM 831 C CA . ALA A 1 104 ? 0.979 -7.589 -9.708 1.00 89.00 104 ALA A CA 1
ATOM 832 C C . ALA A 1 104 ? 0.904 -8.155 -8.279 1.00 89.00 104 ALA A C 1
ATOM 834 O O . ALA A 1 104 ? 0.162 -7.627 -7.452 1.00 89.00 104 ALA A O 1
ATOM 835 N N . LEU A 1 105 ? 1.702 -9.183 -7.967 1.00 92.50 105 LEU A N 1
ATOM 836 C CA . LEU A 1 105 ? 1.780 -9.774 -6.630 1.00 92.50 105 LEU A CA 1
ATOM 837 C C . LEU A 1 105 ? 2.301 -8.774 -5.589 1.00 92.50 105 LEU A C 1
ATOM 839 O O . LEU A 1 105 ? 1.684 -8.600 -4.536 1.00 92.50 105 LEU A O 1
ATOM 843 N N . LEU A 1 106 ? 3.425 -8.112 -5.879 1.00 93.69 106 LEU A N 1
ATOM 844 C CA . LEU A 1 106 ? 4.025 -7.124 -4.979 1.00 93.69 106 LEU A CA 1
ATOM 845 C C . LEU A 1 106 ? 3.076 -5.940 -4.759 1.00 93.69 106 LEU A C 1
ATOM 847 O O . LEU A 1 106 ? 2.895 -5.500 -3.624 1.00 93.69 106 LEU A O 1
ATOM 851 N N . PHE A 1 107 ? 2.412 -5.477 -5.823 1.00 93.31 107 PHE A N 1
ATOM 852 C CA . PHE A 1 107 ? 1.437 -4.393 -5.748 1.00 93.31 107 PHE A CA 1
ATOM 853 C C . PHE A 1 107 ? 0.206 -4.770 -4.913 1.00 93.31 107 PHE A C 1
ATOM 855 O O . PHE A 1 107 ? -0.182 -4.020 -4.017 1.00 93.31 107 PHE A O 1
ATOM 862 N N . LEU A 1 108 ? -0.372 -5.957 -5.140 1.00 93.69 108 LEU A N 1
ATOM 863 C CA . LEU A 1 108 ? -1.493 -6.467 -4.344 1.00 93.69 108 LEU A CA 1
ATOM 864 C C . LEU A 1 108 ? -1.112 -6.595 -2.863 1.00 93.69 108 LEU A C 1
ATOM 866 O O . LEU A 1 108 ? -1.878 -6.191 -1.988 1.00 93.69 108 LEU A O 1
ATOM 870 N N . THR A 1 109 ? 0.086 -7.111 -2.584 1.00 94.94 109 THR A N 1
ATOM 871 C CA . THR A 1 109 ? 0.601 -7.256 -1.215 1.00 94.94 109 THR A CA 1
ATOM 872 C C . THR A 1 109 ? 0.740 -5.894 -0.535 1.00 94.94 109 THR A C 1
ATOM 874 O O . THR A 1 109 ? 0.266 -5.719 0.587 1.00 94.94 109 THR A O 1
ATOM 877 N N . ALA A 1 110 ? 1.310 -4.900 -1.227 1.00 95.12 110 ALA A N 1
ATOM 878 C CA . ALA A 1 110 ? 1.420 -3.537 -0.711 1.00 95.12 110 ALA A CA 1
ATOM 879 C C . ALA A 1 110 ? 0.041 -2.922 -0.405 1.00 95.12 110 ALA A C 1
ATOM 881 O O . ALA A 1 110 ? -0.145 -2.340 0.664 1.00 95.12 110 ALA A O 1
ATOM 882 N N . ILE A 1 111 ? -0.953 -3.109 -1.284 1.00 93.44 111 ILE A N 1
ATOM 883 C CA . ILE A 1 111 ? -2.327 -2.631 -1.055 1.00 93.44 111 ILE A CA 1
ATOM 884 C C . ILE A 1 111 ? -2.940 -3.277 0.191 1.00 93.44 111 ILE A C 1
ATOM 886 O O . ILE A 1 111 ? -3.504 -2.572 1.028 1.00 93.44 111 ILE A O 1
ATOM 890 N N . VAL A 1 112 ? -2.837 -4.600 0.339 1.00 94.88 112 VAL A N 1
ATOM 891 C CA . VAL A 1 112 ? -3.414 -5.315 1.490 1.00 94.88 112 VAL A CA 1
ATOM 892 C C . VAL A 1 112 ? -2.778 -4.857 2.805 1.00 94.88 112 VAL A C 1
ATOM 894 O O . VAL A 1 112 ? -3.497 -4.630 3.780 1.00 94.88 112 VAL A O 1
ATOM 897 N N . LEU A 1 113 ? -1.462 -4.629 2.822 1.00 95.56 113 LEU A N 1
ATOM 898 C CA . LEU A 1 113 ? -0.755 -4.082 3.983 1.00 95.56 113 LEU A CA 1
ATOM 899 C C . LEU A 1 113 ? -1.216 -2.655 4.327 1.00 95.56 113 LEU A C 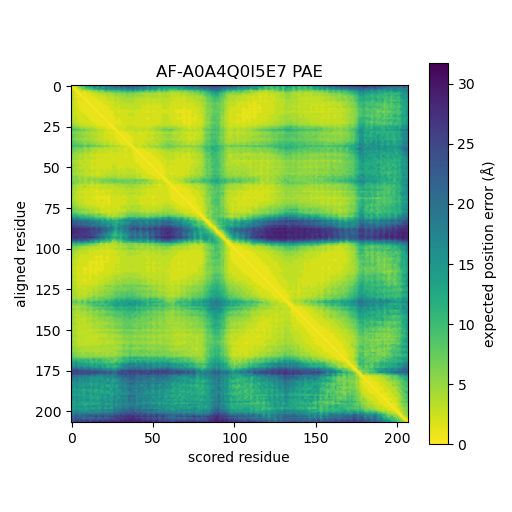1
ATOM 901 O O . LEU A 1 113 ? -1.481 -2.367 5.495 1.00 95.56 113 LEU A O 1
ATOM 905 N N . LEU A 1 114 ? -1.404 -1.780 3.332 1.00 93.81 114 LEU A N 1
ATOM 906 C CA . LEU A 1 114 ? -1.949 -0.431 3.550 1.00 93.81 114 LEU A CA 1
ATOM 907 C C . LEU A 1 114 ? -3.393 -0.465 4.071 1.00 93.81 114 LEU A C 1
ATOM 909 O O . LEU A 1 114 ? -3.764 0.318 4.949 1.00 93.81 114 LEU A O 1
ATOM 913 N N . LEU A 1 115 ? -4.221 -1.381 3.559 1.00 92.12 115 LEU A N 1
ATOM 914 C CA . LEU A 1 115 ? -5.588 -1.583 4.041 1.00 92.12 115 LEU A CA 1
ATOM 915 C C . LEU A 1 115 ? -5.613 -2.079 5.491 1.00 92.12 115 LEU A C 1
ATOM 917 O O . LEU A 1 115 ? -6.501 -1.671 6.248 1.00 92.12 115 LEU A O 1
ATOM 921 N N . ALA A 1 116 ? -4.665 -2.934 5.881 1.00 92.38 116 ALA A N 1
ATOM 922 C CA . ALA A 1 116 ? -4.491 -3.382 7.259 1.00 92.38 116 ALA A CA 1
ATOM 923 C C . ALA A 1 116 ? -4.068 -2.223 8.174 1.00 92.38 116 ALA A C 1
ATOM 925 O O . ALA A 1 116 ? -4.735 -1.967 9.179 1.00 92.38 116 ALA A O 1
ATOM 926 N N . ALA A 1 117 ? -3.036 -1.467 7.791 1.00 92.38 117 ALA A N 1
ATOM 927 C CA . ALA A 1 117 ? -2.536 -0.330 8.562 1.00 92.38 117 ALA A CA 1
ATOM 928 C C . ALA A 1 117 ? -3.617 0.738 8.803 1.00 92.38 117 ALA A C 1
ATOM 930 O O . ALA A 1 117 ? -3.884 1.129 9.941 1.00 92.38 117 ALA A O 1
ATOM 931 N N . ASN A 1 118 ? -4.333 1.134 7.749 1.00 90.44 118 ASN A N 1
ATOM 932 C CA . ASN A 1 118 ? -5.421 2.111 7.834 1.00 90.44 118 ASN A CA 1
ATOM 933 C C . ASN A 1 118 ? -6.586 1.603 8.707 1.00 90.44 118 ASN A C 1
ATOM 935 O O . ASN A 1 118 ? -7.247 2.371 9.411 1.00 90.44 118 ASN A O 1
ATOM 939 N N . ARG A 1 119 ? -6.856 0.290 8.705 1.00 90.06 119 ARG A N 1
ATOM 940 C CA . ARG A 1 119 ? -7.863 -0.282 9.606 1.00 90.06 119 ARG A CA 1
ATOM 941 C C . ARG A 1 119 ? -7.436 -0.193 11.063 1.00 90.06 119 ARG A C 1
ATOM 943 O O . ARG A 1 119 ? -8.282 0.161 11.886 1.00 90.06 119 ARG A O 1
ATOM 950 N N . LEU A 1 120 ? -6.181 -0.524 11.360 1.00 90.69 120 LEU A N 1
ATOM 951 C CA . LEU A 1 120 ? 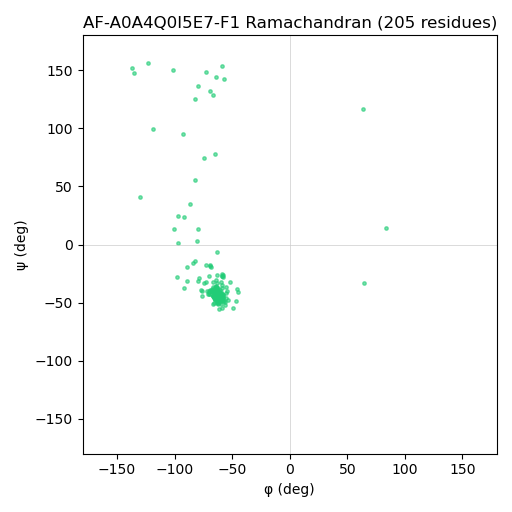-5.624 -0.453 12.709 1.00 90.69 120 LEU A CA 1
ATOM 952 C C . LEU A 1 120 ? -5.630 0.990 13.226 1.00 90.69 120 LEU A C 1
ATOM 954 O O . LEU A 1 120 ? -6.115 1.218 14.327 1.00 90.69 120 LEU A O 1
ATOM 958 N N . GLU A 1 121 ? -5.256 1.975 12.400 1.00 90.50 121 GLU A N 1
ATOM 959 C CA . GLU A 1 121 ? -5.354 3.400 12.762 1.00 90.50 121 GLU A CA 1
ATOM 960 C C . GLU A 1 121 ? -6.780 3.795 13.175 1.00 90.50 121 GLU A C 1
ATOM 962 O O . GLU A 1 121 ? -6.987 4.464 14.187 1.00 90.50 121 GLU A O 1
ATOM 967 N N . LYS A 1 122 ? -7.786 3.369 12.401 1.00 88.38 122 LYS A N 1
ATOM 968 C CA . LYS A 1 122 ? -9.190 3.648 12.729 1.00 88.38 122 LYS A CA 1
ATOM 969 C C . LYS A 1 122 ? -9.619 2.983 14.030 1.00 88.38 122 LYS A C 1
ATOM 971 O O . LYS A 1 122 ? -10.426 3.564 14.743 1.00 88.38 122 LYS A O 1
ATOM 976 N N . LEU A 1 123 ? -9.127 1.779 14.317 1.00 88.62 123 LEU A N 1
ATOM 977 C CA . LEU A 1 123 ? -9.450 1.084 15.561 1.00 88.62 123 LEU A CA 1
ATOM 978 C C . LEU A 1 123 ? -8.801 1.750 16.768 1.00 88.62 123 LEU A C 1
ATOM 980 O O . LEU A 1 123 ? -9.491 1.928 17.761 1.00 88.62 123 LEU A O 1
ATOM 984 N N . ASP A 1 124 ? -7.549 2.197 16.659 1.00 87.44 124 ASP A N 1
ATOM 985 C CA . ASP A 1 124 ? -6.891 2.940 17.739 1.00 87.44 124 ASP A CA 1
ATOM 986 C C . ASP A 1 124 ? -7.646 4.245 18.060 1.00 87.44 124 ASP A C 1
ATOM 988 O O . ASP A 1 124 ? -7.828 4.586 19.224 1.00 87.44 124 ASP A O 1
ATOM 992 N N . ARG A 1 125 ? -8.154 4.955 17.040 1.00 86.81 125 ARG A N 1
ATOM 993 C CA . ARG A 1 125 ? -8.985 6.157 17.250 1.00 86.81 125 ARG A CA 1
ATOM 994 C C . ARG A 1 125 ? -10.322 5.831 17.919 1.00 86.81 125 ARG A C 1
ATOM 996 O O . ARG A 1 125 ? -10.707 6.511 18.858 1.00 86.81 125 ARG A O 1
ATOM 1003 N N . GLN A 1 126 ? -11.003 4.780 17.455 1.00 87.75 126 GLN A N 1
ATOM 1004 C CA . GLN A 1 126 ? -12.269 4.324 18.045 1.00 87.75 126 GLN A CA 1
ATOM 1005 C C . GLN A 1 126 ? -12.087 3.874 19.499 1.00 87.75 126 GLN A C 1
ATOM 1007 O O . GLN A 1 126 ? -12.951 4.133 20.328 1.00 87.75 126 GLN A O 1
ATOM 1012 N N . TYR A 1 127 ? -10.960 3.233 19.806 1.00 87.38 127 TYR A N 1
ATOM 1013 C CA . TYR A 1 127 ? -10.582 2.841 21.158 1.00 87.38 127 TYR A CA 1
ATOM 1014 C C . TYR A 1 127 ? -10.475 4.062 22.079 1.00 87.38 127 TYR A C 1
ATOM 1016 O O . TYR A 1 127 ? -11.111 4.097 23.130 1.00 87.38 127 TYR A O 1
ATOM 1024 N N . ASP A 1 128 ? -9.728 5.085 21.653 1.00 87.44 128 ASP A N 1
ATOM 1025 C CA . ASP A 1 128 ? -9.537 6.313 22.432 1.00 87.44 128 ASP A CA 1
ATOM 1026 C C . ASP A 1 128 ? -10.854 7.085 22.624 1.00 87.44 128 ASP A C 1
ATOM 1028 O O . ASP A 1 128 ? -11.135 7.559 23.725 1.00 87.44 128 ASP A O 1
ATOM 1032 N N . GLU A 1 129 ? -11.697 7.148 21.589 1.00 89.25 129 GLU A N 1
ATOM 1033 C CA . GLU A 1 129 ? -13.036 7.747 21.663 1.00 89.25 129 GLU A CA 1
ATOM 1034 C C . GLU A 1 129 ? -13.933 7.013 22.677 1.00 89.25 129 GLU A C 1
ATOM 1036 O O . GLU A 1 129 ? -14.547 7.656 23.529 1.00 89.25 129 GLU A O 1
ATOM 1041 N N . MET A 1 130 ? -13.977 5.676 22.642 1.00 86.94 130 MET A N 1
ATOM 1042 C CA . MET A 1 130 ? -14.807 4.875 23.553 1.00 86.94 130 MET A CA 1
ATOM 1043 C C . MET A 1 130 ? -14.346 4.979 25.011 1.00 86.94 130 MET A C 1
ATOM 1045 O O . MET A 1 130 ? -15.187 5.126 25.898 1.00 86.94 130 MET A O 1
ATOM 1049 N N . ILE A 1 131 ? -13.032 4.969 25.262 1.00 88.44 131 ILE A N 1
ATOM 1050 C CA . ILE A 1 131 ? -12.491 5.192 26.611 1.00 88.44 131 ILE A CA 1
ATOM 1051 C C . ILE A 1 131 ? -12.858 6.589 27.109 1.00 88.44 131 ILE A C 1
ATOM 1053 O O . ILE A 1 131 ? -13.323 6.733 28.237 1.00 88.44 131 ILE A O 1
ATOM 1057 N N . SER A 1 132 ? -12.697 7.619 26.270 1.00 89.00 132 SER A N 1
ATOM 1058 C CA . SER A 1 132 ? -13.047 8.993 26.654 1.00 89.00 132 SER A CA 1
ATOM 1059 C C . SER A 1 132 ? -14.544 9.172 26.942 1.00 89.00 132 SER A C 1
ATOM 1061 O O . SER A 1 132 ? -14.916 10.021 27.746 1.00 89.00 132 SER A O 1
ATOM 1063 N N . GLY A 1 133 ? -15.392 8.336 26.334 1.00 88.81 133 GLY A N 1
ATOM 1064 C CA . GLY A 1 133 ? -16.829 8.265 26.593 1.00 88.81 133 GLY A CA 1
ATOM 1065 C C . GLY A 1 133 ? -17.224 7.460 27.838 1.00 88.81 133 GLY A C 1
ATOM 1066 O O . GLY A 1 133 ? -18.416 7.292 28.077 1.00 88.81 133 GLY A O 1
ATOM 1067 N N . GLY A 1 134 ? -16.262 6.952 28.618 1.00 89.00 134 GLY A N 1
ATOM 1068 C CA . GLY A 1 134 ? -16.516 6.227 29.867 1.00 89.00 134 GLY A CA 1
ATOM 1069 C C . GLY A 1 134 ? -16.846 4.741 29.703 1.00 89.00 134 GLY A C 1
ATOM 1070 O O . GLY A 1 134 ? -17.331 4.123 30.649 1.00 89.00 134 GLY A O 1
ATOM 1071 N N . ALA A 1 135 ? -16.606 4.149 28.528 1.00 87.75 135 ALA A N 1
ATOM 1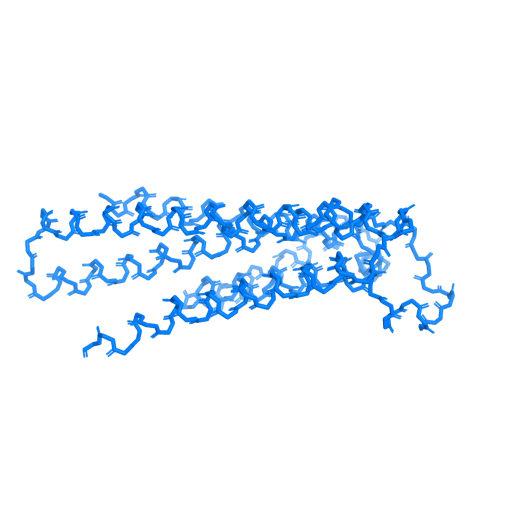072 C CA . ALA A 1 135 ? -16.822 2.718 28.329 1.00 87.75 135 ALA A CA 1
ATOM 1073 C C . ALA A 1 135 ? -15.750 1.868 29.041 1.00 87.75 135 ALA A C 1
ATOM 1075 O O . ALA A 1 135 ? -14.587 2.257 29.162 1.00 87.75 135 ALA A O 1
ATOM 1076 N N . LEU A 1 136 ? -16.151 0.676 29.492 1.00 89.94 136 LEU A N 1
ATOM 1077 C CA . LEU A 1 136 ? -15.278 -0.282 30.171 1.00 89.94 136 LEU A CA 1
ATOM 1078 C C . LEU A 1 136 ? -14.203 -0.826 29.222 1.00 89.94 136 LEU A C 1
ATOM 1080 O O . LEU A 1 136 ? -14.501 -1.357 28.152 1.00 89.94 136 LEU A O 1
ATOM 1084 N N . GLU A 1 137 ? -12.941 -0.765 29.648 1.00 87.06 137 GLU A N 1
ATOM 1085 C CA . GLU A 1 137 ? -11.793 -1.183 28.834 1.00 87.06 137 GLU A CA 1
ATOM 1086 C C . GLU A 1 137 ? -11.876 -2.657 28.392 1.00 87.06 137 GLU A C 1
ATOM 1088 O O . GLU A 1 137 ? -11.493 -3.000 27.271 1.00 87.06 137 GLU A O 1
ATOM 1093 N N . ALA A 1 138 ? -12.430 -3.532 29.238 1.00 87.19 138 ALA A N 1
ATOM 1094 C CA . ALA A 1 138 ? -12.631 -4.946 28.922 1.00 87.19 138 ALA A CA 1
ATOM 1095 C C . ALA A 1 138 ? -13.565 -5.152 27.714 1.00 87.19 138 ALA A C 1
ATOM 1097 O O . ALA A 1 138 ? -13.245 -5.930 26.809 1.00 87.19 138 ALA A O 1
ATOM 1098 N N . ASP A 1 139 ? -14.665 -4.402 27.652 1.00 87.25 139 ASP A N 1
ATOM 1099 C CA . ASP A 1 139 ? -15.643 -4.493 26.566 1.00 87.25 139 ASP A CA 1
ATOM 1100 C C . ASP A 1 139 ? -15.068 -3.932 25.263 1.00 87.25 139 ASP A C 1
ATOM 1102 O O . ASP A 1 139 ? -15.181 -4.547 24.198 1.00 87.25 139 ASP A O 1
ATOM 1106 N N . ILE A 1 140 ? -14.362 -2.799 25.346 1.00 85.81 140 ILE A N 1
ATOM 1107 C CA . ILE A 1 140 ? -13.690 -2.180 24.195 1.00 85.81 140 ILE A CA 1
ATOM 1108 C C . ILE A 1 140 ? -12.633 -3.132 23.617 1.00 85.81 140 ILE A C 1
ATOM 1110 O O . ILE A 1 140 ? -12.512 -3.263 22.391 1.00 85.81 140 ILE A O 1
ATOM 1114 N N . ASN A 1 141 ? -11.885 -3.830 24.477 1.00 86.88 141 ASN A N 1
ATOM 1115 C CA . ASN A 1 141 ? -10.896 -4.815 24.051 1.00 86.88 141 ASN A CA 1
ATOM 1116 C C . ASN A 1 141 ? -11.547 -5.975 23.284 1.00 86.88 141 ASN A C 1
ATOM 1118 O O . ASN A 1 141 ? -11.072 -6.347 22.206 1.00 86.88 141 ASN A O 1
ATOM 1122 N N . LEU A 1 142 ? -12.668 -6.501 23.782 1.00 87.50 142 LEU A N 1
ATOM 1123 C CA . LEU A 1 142 ? -13.396 -7.589 23.127 1.00 87.50 142 LEU A CA 1
ATOM 1124 C C . LEU A 1 142 ? -13.953 -7.153 21.761 1.00 87.50 142 LEU A C 1
ATOM 1126 O O . LEU A 1 142 ? -13.768 -7.852 20.758 1.00 87.50 142 LEU A O 1
ATOM 1130 N N . ILE A 1 143 ? -14.551 -5.958 21.690 1.00 86.38 143 ILE A N 1
ATOM 1131 C CA . ILE A 1 143 ? -15.057 -5.362 20.443 1.00 86.38 143 ILE A CA 1
ATOM 1132 C C . ILE A 1 143 ? -13.924 -5.178 19.428 1.00 86.38 143 ILE A C 1
ATOM 1134 O O . ILE A 1 143 ? -14.061 -5.537 18.253 1.00 86.38 143 ILE A O 1
ATOM 1138 N N . THR A 1 144 ? -12.791 -4.638 19.872 1.00 86.56 144 THR A N 1
ATOM 1139 C CA . THR A 1 144 ? -11.646 -4.349 19.005 1.00 86.56 144 THR A CA 1
ATOM 1140 C C . THR A 1 144 ? -11.024 -5.637 18.466 1.00 86.56 144 THR A C 1
ATOM 1142 O O . THR A 1 144 ? -10.794 -5.732 17.258 1.00 86.56 144 THR A O 1
ATOM 1145 N N . LEU A 1 145 ? -10.831 -6.661 19.305 1.00 87.56 145 LEU A N 1
ATOM 1146 C CA . LEU A 1 145 ? -10.334 -7.976 18.880 1.00 87.56 145 LEU A CA 1
ATOM 1147 C C . LEU A 1 145 ? -11.261 -8.641 17.862 1.00 87.56 145 LEU A C 1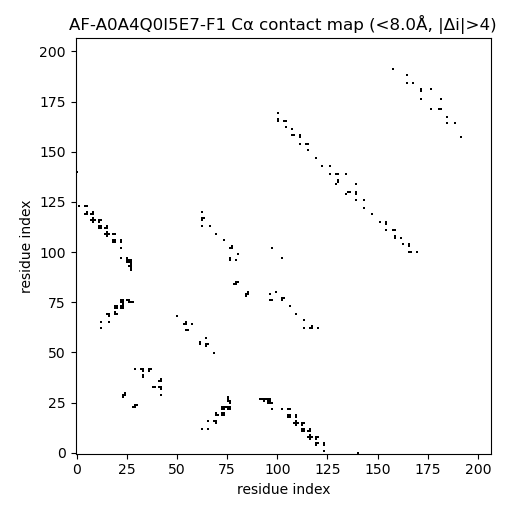
ATOM 1149 O O . LEU A 1 145 ? -10.802 -9.107 16.816 1.00 87.56 145 LEU A O 1
ATOM 1153 N N . ASN A 1 146 ? -12.570 -8.639 18.124 1.00 88.12 146 ASN A N 1
ATOM 1154 C CA . ASN A 1 146 ? -13.538 -9.209 17.194 1.00 88.12 146 ASN A CA 1
ATOM 1155 C C . ASN A 1 146 ? -13.530 -8.456 15.853 1.00 88.12 146 ASN A C 1
ATOM 1157 O O . ASN A 1 146 ? -13.525 -9.054 14.779 1.00 88.12 146 ASN A O 1
ATOM 1161 N N . SER A 1 147 ? -13.433 -7.129 15.903 1.00 87.06 147 SER A N 1
ATOM 1162 C CA . SER A 1 147 ? -13.319 -6.289 14.715 1.00 87.06 147 SER A CA 1
ATOM 1163 C C . SER A 1 147 ? -12.039 -6.564 13.906 1.00 87.06 147 SER A C 1
ATOM 1165 O O . SER A 1 147 ? -12.092 -6.567 12.672 1.00 87.06 147 SER A O 1
ATOM 1167 N N . ILE A 1 148 ? -10.901 -6.812 14.568 1.00 88.88 148 ILE A N 1
ATOM 1168 C CA . ILE A 1 148 ? -9.653 -7.228 13.905 1.00 88.88 148 ILE A CA 1
ATOM 1169 C C . ILE A 1 148 ? -9.848 -8.586 13.229 1.00 88.88 148 ILE A C 1
ATOM 1171 O O . ILE A 1 148 ? -9.510 -8.718 12.056 1.00 88.88 148 ILE A O 1
ATOM 1175 N N . LYS A 1 149 ? -10.448 -9.561 13.924 1.00 88.62 149 LYS A N 1
ATOM 1176 C CA . LYS A 1 149 ? -10.711 -10.907 13.393 1.00 88.62 149 LYS A CA 1
ATOM 1177 C C . LYS A 1 149 ? -11.603 -10.878 12.151 1.00 88.62 149 LYS A C 1
ATOM 1179 O O . LYS A 1 149 ? -11.302 -11.518 11.150 1.00 88.62 149 LYS A O 1
ATOM 1184 N N . VAL A 1 150 ? -12.692 -10.112 12.183 1.00 87.69 150 VAL A N 1
ATOM 1185 C CA . VAL A 1 150 ? -13.591 -9.989 11.025 1.00 87.69 150 VAL A CA 1
ATOM 1186 C C . VAL A 1 150 ? -12.877 -9.309 9.853 1.00 87.69 150 VAL A C 1
ATOM 1188 O O . VAL A 1 150 ? -13.010 -9.732 8.705 1.00 87.69 150 VAL A O 1
ATOM 1191 N N . TYR A 1 151 ? -12.082 -8.270 10.123 1.00 88.12 151 TYR A N 1
ATOM 1192 C CA . TYR A 1 151 ? -11.363 -7.573 9.061 1.00 88.12 151 TYR A CA 1
ATOM 1193 C C . TYR A 1 151 ? -10.193 -8.383 8.490 1.00 88.12 151 TYR A C 1
ATOM 1195 O O . TYR A 1 151 ? -9.930 -8.283 7.296 1.00 88.12 151 TYR A O 1
ATOM 1203 N N . SER A 1 152 ? -9.514 -9.208 9.289 1.00 87.31 152 SER A N 1
ATOM 1204 C CA . SER A 1 152 ? -8.453 -10.085 8.786 1.00 87.31 152 SER A CA 1
ATOM 1205 C C . SER A 1 152 ? -9.006 -11.157 7.848 1.00 87.31 152 SER A C 1
ATOM 1207 O O . SER A 1 152 ? -8.410 -11.398 6.802 1.00 87.31 152 SER A O 1
ATOM 1209 N N . VAL A 1 153 ? -10.183 -11.722 8.148 1.00 89.62 153 VAL A N 1
ATOM 1210 C CA . VAL A 1 153 ? -10.896 -12.622 7.225 1.00 89.62 153 VAL A CA 1
ATOM 1211 C C . VAL A 1 153 ? -11.228 -11.900 5.920 1.00 89.62 153 VAL A C 1
ATOM 1213 O O . VAL A 1 153 ? -10.966 -12.430 4.843 1.00 89.62 153 VAL A O 1
ATOM 1216 N N . PHE A 1 154 ? -11.733 -10.665 5.994 1.00 87.06 154 PHE A N 1
ATOM 1217 C CA . PHE A 1 154 ? -11.984 -9.851 4.802 1.00 87.06 154 PHE A CA 1
ATOM 1218 C C . PHE A 1 154 ? -10.707 -9.625 3.973 1.00 87.06 154 PHE A C 1
ATOM 1220 O O . PHE A 1 154 ? -10.718 -9.850 2.764 1.00 87.06 154 PHE A O 1
ATOM 1227 N N . LEU A 1 155 ? -9.593 -9.241 4.605 1.00 89.75 155 LEU A N 1
ATOM 1228 C CA . LEU A 1 155 ? -8.314 -9.057 3.912 1.00 89.75 155 LEU A CA 1
ATOM 1229 C C . LEU A 1 155 ? -7.804 -10.355 3.279 1.00 89.75 155 LEU A C 1
ATOM 1231 O O . LEU A 1 155 ? -7.304 -10.317 2.159 1.00 89.75 155 LEU A O 1
ATOM 1235 N N . ALA A 1 156 ? -7.955 -11.494 3.959 1.00 90.00 156 ALA A N 1
ATOM 1236 C CA . ALA A 1 156 ? -7.574 -12.795 3.420 1.00 90.00 156 ALA A CA 1
ATOM 1237 C C . ALA A 1 156 ? -8.387 -13.141 2.165 1.00 90.00 156 ALA A C 1
ATOM 1239 O O . ALA A 1 156 ? -7.814 -13.573 1.167 1.00 90.00 156 ALA A O 1
ATOM 1240 N N . VAL A 1 157 ? -9.700 -12.884 2.177 1.00 87.81 157 VAL A N 1
ATOM 1241 C CA . VAL A 1 157 ? -10.569 -13.072 1.004 1.00 87.81 157 VAL A CA 1
ATOM 1242 C C . VAL A 1 157 ? -10.144 -12.155 -0.145 1.00 87.81 157 VAL A C 1
ATOM 1244 O O . VAL A 1 157 ? -10.009 -12.625 -1.274 1.00 87.81 157 VAL A O 1
ATOM 1247 N N . VAL A 1 158 ? -9.876 -10.873 0.123 1.00 87.94 158 VAL A N 1
ATOM 1248 C CA . VAL A 1 158 ? -9.385 -9.919 -0.892 1.00 87.94 158 VAL A CA 1
ATOM 1249 C C . VAL A 1 158 ? -8.045 -10.373 -1.474 1.00 87.94 158 VAL A C 1
ATOM 1251 O O . VAL A 1 158 ? -7.863 -10.350 -2.689 1.00 87.94 158 VAL A O 1
ATOM 1254 N N . PHE A 1 159 ? -7.120 -10.829 -0.632 1.00 90.62 159 PHE A N 1
ATOM 1255 C CA . PHE A 1 159 ? -5.808 -11.286 -1.078 1.00 90.62 159 PHE A CA 1
ATOM 1256 C C . PHE A 1 159 ? -5.904 -12.565 -1.918 1.00 90.62 159 PHE A C 1
ATOM 1258 O O . PHE A 1 159 ? -5.403 -12.590 -3.037 1.00 90.62 159 PHE A O 1
ATOM 1265 N N . LEU A 1 160 ? -6.601 -13.600 -1.432 1.00 89.38 160 LEU A N 1
ATOM 1266 C CA . LEU A 1 160 ? -6.772 -14.874 -2.143 1.00 89.38 160 LEU A CA 1
ATOM 1267 C C . LEU A 1 160 ? -7.474 -14.691 -3.487 1.00 89.38 160 LEU A C 1
ATOM 1269 O O . LEU A 1 160 ? -7.023 -15.207 -4.507 1.00 89.38 160 LEU A O 1
ATOM 1273 N N . SER A 1 161 ? -8.562 -13.930 -3.503 1.00 85.75 161 SER A N 1
ATOM 1274 C CA . SER A 1 161 ? -9.294 -13.657 -4.737 1.00 85.75 161 SER A CA 1
ATOM 1275 C C . SER A 1 161 ? -8.476 -12.803 -5.714 1.00 85.75 161 SER A C 1
ATOM 1277 O O . SER A 1 161 ? -8.480 -13.073 -6.914 1.00 85.75 161 SER A O 1
ATOM 1279 N N . GLY A 1 162 ? -7.683 -11.852 -5.209 1.00 87.44 162 GLY A N 1
ATOM 1280 C CA . GLY A 1 162 ? -6.695 -11.117 -5.996 1.00 87.44 162 GLY A CA 1
ATOM 1281 C C . GLY A 1 162 ? -5.628 -12.029 -6.609 1.00 87.44 162 GLY A C 1
ATOM 1282 O O . GLY A 1 162 ? -5.332 -11.895 -7.792 1.00 87.44 162 GLY A O 1
ATOM 1283 N N . LEU A 1 163 ? -5.100 -13.004 -5.859 1.00 88.31 163 LEU A N 1
ATOM 1284 C CA . LEU A 1 163 ? -4.154 -13.996 -6.386 1.00 88.31 163 LEU A CA 1
ATOM 1285 C C . LEU A 1 163 ? -4.768 -14.843 -7.505 1.00 88.31 163 LEU A C 1
ATOM 1287 O O . LEU A 1 163 ? -4.119 -15.067 -8.526 1.00 88.31 163 LEU A O 1
ATOM 1291 N N . VAL A 1 164 ? -6.022 -15.275 -7.342 1.00 86.00 164 VAL A N 1
ATOM 1292 C CA . VAL A 1 164 ? -6.759 -16.011 -8.381 1.00 86.00 164 VAL A CA 1
ATOM 1293 C C . VAL A 1 164 ? -6.920 -15.154 -9.637 1.00 86.00 164 VAL A C 1
ATOM 1295 O O . VAL A 1 164 ? -6.648 -15.633 -10.735 1.00 86.00 164 VAL A O 1
ATOM 1298 N N . LEU A 1 165 ? -7.292 -13.877 -9.495 1.00 84.69 165 LEU A N 1
ATOM 1299 C CA . LEU A 1 165 ? -7.400 -12.954 -10.629 1.00 84.69 165 LEU A CA 1
ATOM 1300 C C . LEU A 1 165 ? -6.058 -12.719 -11.326 1.00 84.69 165 LEU A C 1
ATOM 1302 O O . LEU A 1 165 ? -6.018 -12.686 -12.554 1.00 84.69 165 LEU A O 1
ATOM 1306 N N . ILE A 1 166 ? -4.966 -12.588 -10.567 1.00 86.31 166 ILE A N 1
ATOM 1307 C CA . ILE A 1 166 ? -3.610 -12.498 -11.118 1.00 86.31 166 ILE A CA 1
ATOM 1308 C C . ILE A 1 166 ? -3.324 -13.759 -11.942 1.00 86.31 166 ILE A C 1
ATOM 1310 O O . ILE A 1 166 ? -3.021 -13.646 -13.126 1.00 86.31 166 ILE A O 1
ATOM 1314 N N . ALA A 1 167 ? -3.484 -14.954 -11.365 1.00 84.38 167 ALA A N 1
ATOM 1315 C CA . ALA A 1 167 ? -3.224 -16.218 -12.054 1.00 84.38 167 ALA A CA 1
ATOM 1316 C C . ALA A 1 167 ? -4.057 -16.372 -13.339 1.00 84.38 167 ALA A C 1
ATOM 1318 O O . ALA A 1 167 ? -3.506 -16.656 -14.404 1.00 84.38 167 ALA A O 1
ATOM 1319 N N . LEU A 1 168 ? -5.368 -16.118 -13.268 1.00 79.06 168 LEU A N 1
ATOM 1320 C CA . LEU A 1 168 ? -6.257 -16.181 -14.428 1.00 79.06 168 LEU A CA 1
ATOM 1321 C C . LEU A 1 168 ? -5.884 -15.137 -15.489 1.00 79.06 168 LEU A C 1
ATOM 1323 O O . LEU A 1 168 ? -5.822 -15.469 -16.671 1.00 79.06 168 LEU A O 1
ATOM 1327 N N . GLY A 1 169 ? -5.550 -13.909 -15.083 1.00 73.94 169 GLY A N 1
ATOM 1328 C CA . GLY A 1 169 ? -5.122 -12.842 -15.989 1.00 73.94 169 GLY A CA 1
ATOM 1329 C C . GLY A 1 169 ? -3.881 -13.195 -16.818 1.00 73.94 169 GLY A C 1
ATOM 1330 O O . GLY A 1 169 ? -3.742 -12.699 -17.935 1.00 73.94 169 GLY A O 1
ATOM 1331 N N . PHE A 1 170 ? -3.015 -14.085 -16.319 1.00 74.88 170 PHE A N 1
ATOM 1332 C CA . PHE A 1 170 ? -1.852 -14.589 -17.059 1.00 74.88 170 PHE A CA 1
ATOM 1333 C C . PHE A 1 170 ? -2.123 -15.867 -17.857 1.00 74.88 170 PHE A C 1
ATOM 1335 O O . PHE A 1 170 ? -1.584 -16.008 -18.953 1.00 74.88 170 PHE A O 1
ATOM 1342 N N . ILE A 1 171 ? -2.936 -16.786 -17.332 1.00 76.00 171 ILE A N 1
ATOM 1343 C CA . ILE A 1 171 ? -3.208 -18.082 -17.973 1.00 76.00 171 ILE A CA 1
ATOM 1344 C C . ILE A 1 171 ? -4.178 -17.926 -19.150 1.00 76.00 171 ILE A C 1
ATOM 1346 O O . ILE A 1 171 ? -3.960 -18.490 -20.222 1.00 76.00 171 ILE A O 1
ATOM 1350 N N . VAL A 1 172 ? -5.245 -17.144 -18.974 1.00 68.56 172 VAL A N 1
ATOM 1351 C CA . VAL A 1 172 ? -6.340 -17.032 -19.949 1.00 68.56 172 VAL A CA 1
ATOM 1352 C C . VAL A 1 172 ? -5.868 -16.529 -21.321 1.00 68.56 172 VAL A C 1
ATOM 1354 O O . VAL A 1 172 ? -6.308 -17.101 -22.311 1.00 68.56 172 VAL A O 1
ATOM 1357 N N . PRO A 1 173 ? -4.961 -15.540 -21.448 1.00 66.31 173 PRO A N 1
ATOM 1358 C CA . PRO A 1 173 ? -4.458 -15.116 -22.759 1.00 66.31 173 PRO A CA 1
ATOM 1359 C C . PRO A 1 173 ? -3.568 -16.145 -23.474 1.00 66.31 173 PRO A C 1
ATOM 1361 O O . PRO A 1 173 ? -3.358 -16.023 -24.678 1.00 66.31 173 PRO A O 1
ATOM 1364 N N . GLN A 1 174 ? -3.002 -17.117 -22.748 1.00 66.00 174 GLN A N 1
ATOM 1365 C CA . GLN A 1 174 ? -2.091 -18.133 -23.300 1.00 66.00 174 GLN A CA 1
ATOM 1366 C C . GLN A 1 174 ? -2.830 -19.373 -23.812 1.00 66.00 174 GLN A C 1
ATOM 1368 O O . GLN A 1 174 ? -2.298 -20.136 -24.615 1.00 66.00 174 GLN A O 1
ATOM 1373 N N . ILE A 1 175 ? -4.065 -19.565 -23.361 1.00 66.56 175 ILE A N 1
ATOM 1374 C CA . ILE A 1 175 ? -4.967 -20.615 -23.822 1.00 66.56 175 ILE A CA 1
ATOM 1375 C C . ILE A 1 175 ? -5.949 -19.949 -24.796 1.00 66.56 175 ILE A C 1
ATOM 1377 O O . ILE A 1 175 ? -6.248 -18.766 -24.652 1.00 66.56 175 ILE A O 1
ATOM 1381 N N . LYS A 1 176 ? -6.482 -20.662 -25.799 1.00 61.09 176 LYS A N 1
ATOM 1382 C CA . LYS A 1 176 ? -7.673 -20.189 -26.535 1.00 61.09 176 LYS A CA 1
ATOM 1383 C C . LYS A 1 176 ? -8.851 -20.149 -25.560 1.00 61.09 176 LYS A C 1
ATOM 1385 O O . LYS A 1 176 ? -9.659 -21.071 -25.501 1.00 61.09 176 LYS A O 1
ATOM 1390 N N . ALA A 1 177 ? -8.893 -19.122 -24.725 1.00 60.25 177 ALA A N 1
ATOM 1391 C CA . ALA A 1 177 ? -9.905 -18.990 -23.711 1.00 60.25 177 ALA A CA 1
ATOM 1392 C C . ALA A 1 177 ? -11.250 -18.721 -24.367 1.00 60.25 177 ALA A C 1
ATOM 1394 O O . ALA A 1 177 ? -11.391 -17.860 -25.236 1.00 60.25 177 ALA A O 1
ATOM 1395 N N . SER A 1 178 ? -12.245 -19.477 -23.926 1.00 70.25 178 SER A N 1
ATOM 1396 C CA . SER A 1 178 ? -13.619 -19.263 -24.340 1.00 70.25 178 SER A CA 1
ATOM 1397 C C . SER A 1 178 ? -14.106 -17.891 -23.844 1.00 70.25 178 SER A C 1
ATOM 1399 O O . SER A 1 178 ? -13.762 -17.466 -22.737 1.00 70.25 178 SER A O 1
ATOM 1401 N N . TRP A 1 179 ? -14.934 -17.202 -24.635 1.00 72.25 179 TRP A N 1
ATOM 1402 C CA . TRP A 1 179 ? -15.623 -15.967 -24.228 1.00 72.25 179 TRP A CA 1
ATOM 1403 C C . TRP A 1 179 ? -16.251 -16.033 -22.814 1.00 72.25 179 TRP A C 1
ATOM 1405 O O . TRP A 1 179 ? -16.085 -15.075 -22.055 1.00 72.25 179 TRP A O 1
ATOM 1415 N N . PRO A 1 180 ? -16.883 -17.152 -22.394 1.00 73.62 180 PRO A N 1
ATOM 1416 C CA . PRO A 1 180 ? -17.370 -17.336 -21.026 1.00 73.62 180 PRO A CA 1
ATOM 1417 C C . PRO A 1 180 ? -16.311 -17.138 -19.932 1.00 73.62 180 PRO A C 1
ATOM 1419 O O . PRO A 1 180 ? -16.592 -16.511 -18.913 1.00 73.62 180 PRO A O 1
ATOM 1422 N N . THR A 1 181 ? -15.079 -17.614 -20.133 1.00 69.75 181 THR A N 1
ATOM 1423 C CA . THR A 1 181 ? -13.986 -17.484 -19.151 1.00 69.75 181 THR A CA 1
ATOM 1424 C C . THR A 1 181 ? -13.602 -16.019 -18.927 1.00 69.75 181 THR A C 1
ATOM 1426 O O . THR A 1 181 ? -13.352 -15.601 -17.796 1.00 69.75 181 THR A O 1
ATOM 1429 N N . VAL A 1 182 ? -13.603 -15.219 -19.998 1.00 73.88 182 VAL A N 1
ATOM 1430 C CA . VAL A 1 182 ? -13.336 -13.775 -19.934 1.00 73.88 182 VAL A CA 1
ATOM 1431 C C . VAL A 1 182 ? -14.454 -13.052 -19.180 1.00 73.88 182 VAL A C 1
ATOM 1433 O O . VAL A 1 182 ? -14.171 -12.241 -18.299 1.00 73.88 182 VAL A O 1
ATOM 1436 N N . ILE A 1 183 ? -15.717 -13.389 -19.465 1.00 77.44 183 ILE A N 1
ATOM 1437 C CA . ILE A 1 183 ? -16.882 -12.810 -18.779 1.00 77.44 183 ILE A CA 1
ATOM 1438 C C . ILE A 1 183 ? -16.840 -13.121 -17.277 1.00 77.44 183 ILE A C 1
ATOM 1440 O O . ILE A 1 183 ? -17.031 -12.214 -16.469 1.00 77.44 183 ILE A O 1
ATOM 1444 N N . ILE A 1 184 ? -16.524 -14.362 -16.888 1.00 77.69 184 ILE A N 1
ATOM 1445 C CA . ILE A 1 184 ? -16.411 -14.759 -15.475 1.00 77.69 184 ILE A CA 1
ATOM 1446 C C . ILE A 1 184 ? -15.308 -13.967 -14.763 1.00 77.69 184 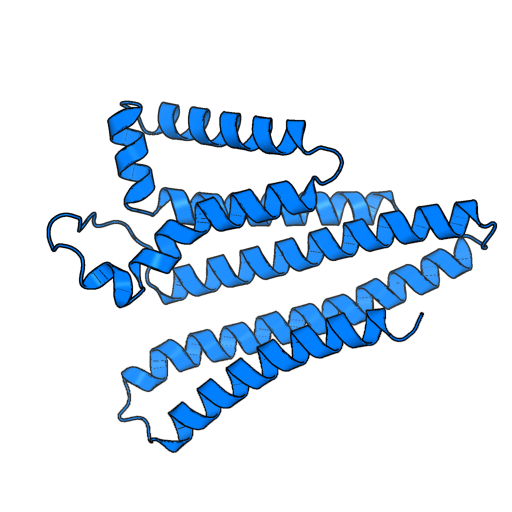ILE A C 1
ATOM 1448 O O . ILE A 1 184 ? -15.533 -13.489 -13.651 1.00 77.69 184 ILE A O 1
ATOM 1452 N N . MET A 1 185 ? -14.140 -13.771 -15.384 1.00 72.38 185 MET A N 1
ATOM 1453 C CA . MET A 1 185 ? -13.071 -12.954 -14.791 1.00 72.38 185 MET A CA 1
ATOM 1454 C C . MET A 1 185 ? -13.504 -11.505 -14.564 1.00 72.38 185 MET A C 1
ATOM 1456 O O . MET A 1 185 ? -13.292 -10.968 -13.477 1.00 72.38 185 MET A O 1
ATOM 1460 N N . VAL A 1 186 ? -14.123 -10.878 -15.569 1.00 77.38 186 VAL A N 1
ATOM 1461 C CA . VAL A 1 186 ? -14.599 -9.491 -15.469 1.00 77.38 186 VAL A CA 1
ATOM 1462 C C . VAL A 1 186 ? -15.682 -9.379 -14.399 1.00 77.38 186 VAL A C 1
ATOM 1464 O O . VAL A 1 186 ? -15.597 -8.507 -13.535 1.00 77.38 186 VAL A O 1
ATOM 1467 N N . ALA A 1 187 ? -16.652 -10.296 -14.394 1.00 79.12 187 ALA A N 1
ATOM 1468 C CA . ALA A 1 187 ? -17.708 -10.337 -13.390 1.00 79.12 187 ALA A CA 1
ATOM 1469 C C . ALA A 1 187 ? -17.142 -10.528 -11.976 1.00 79.12 187 ALA A C 1
ATOM 1471 O O . ALA A 1 187 ? -17.562 -9.828 -11.061 1.00 79.12 187 ALA A O 1
ATOM 1472 N N . THR A 1 188 ? -16.149 -11.406 -11.801 1.00 76.44 188 THR A N 1
ATOM 1473 C CA . THR A 1 188 ? -15.475 -11.632 -10.511 1.00 76.44 188 THR A CA 1
ATOM 1474 C C . THR A 1 188 ? -14.735 -10.378 -10.048 1.00 76.44 188 THR A C 1
ATOM 1476 O O . THR A 1 188 ? -14.853 -9.990 -8.887 1.00 76.44 188 THR A O 1
ATOM 1479 N N . GLY A 1 189 ? -14.020 -9.699 -10.951 1.00 74.00 189 GLY A N 1
ATOM 1480 C CA . GLY A 1 189 ? -13.355 -8.429 -10.655 1.00 74.00 189 GLY A CA 1
ATOM 1481 C C . GLY A 1 189 ? -14.341 -7.331 -10.244 1.00 74.00 189 GLY A C 1
ATOM 1482 O O . GLY A 1 189 ? -14.129 -6.660 -9.235 1.00 74.00 189 GLY A O 1
ATOM 1483 N N . ILE A 1 190 ? -15.455 -7.185 -10.968 1.00 79.00 190 ILE A N 1
ATOM 1484 C CA . ILE A 1 190 ? -16.517 -6.225 -10.631 1.00 79.00 190 ILE A CA 1
ATOM 1485 C C . ILE A 1 190 ? -17.162 -6.585 -9.290 1.00 79.00 190 ILE A C 1
ATOM 1487 O O . ILE A 1 190 ? -17.303 -5.711 -8.441 1.00 79.00 190 ILE A O 1
ATOM 1491 N N . LEU A 1 191 ? -17.504 -7.856 -9.060 1.00 81.19 191 LEU A N 1
ATOM 1492 C CA . LEU A 1 191 ? -18.061 -8.338 -7.792 1.00 81.19 191 LEU A CA 1
ATOM 1493 C C . LEU A 1 191 ? -17.122 -8.074 -6.616 1.00 81.19 191 LEU A C 1
ATOM 1495 O O . LEU A 1 191 ? -17.592 -7.708 -5.545 1.00 81.19 191 LEU A O 1
ATOM 1499 N N . L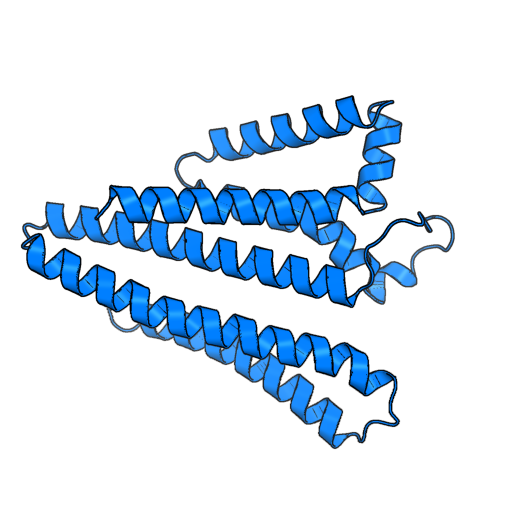EU A 1 192 ? -15.810 -8.204 -6.810 1.00 76.38 192 LEU A N 1
ATOM 1500 C CA . LEU A 1 192 ? -14.815 -7.849 -5.802 1.00 76.38 192 LEU A CA 1
ATOM 1501 C C . LEU A 1 192 ? -14.803 -6.355 -5.504 1.00 76.38 192 LEU A C 1
ATOM 1503 O O . LEU A 1 192 ? -14.841 -5.970 -4.339 1.00 76.38 192 LEU A O 1
ATOM 1507 N N . VAL A 1 193 ? -14.778 -5.508 -6.535 1.00 76.81 193 VAL A N 1
ATOM 1508 C CA . VAL A 1 193 ? -14.795 -4.049 -6.354 1.00 76.81 193 VAL A CA 1
ATOM 1509 C C . VAL A 1 193 ? -16.094 -3.615 -5.677 1.00 76.81 193 VAL A C 1
ATOM 1511 O O . VAL A 1 193 ? -16.056 -2.933 -4.655 1.00 76.81 193 VAL A O 1
ATOM 1514 N N . VAL A 1 194 ? -17.240 -4.062 -6.191 1.00 79.56 194 VAL A N 1
ATOM 1515 C CA . VAL A 1 194 ? -18.566 -3.763 -5.638 1.00 79.56 194 VAL A CA 1
ATOM 1516 C C . VAL A 1 194 ? -18.707 -4.336 -4.230 1.00 79.56 194 VAL A C 1
ATOM 1518 O O . VAL A 1 194 ? -19.199 -3.645 -3.347 1.00 79.56 194 VAL A O 1
ATOM 1521 N N . GLY A 1 195 ? -18.224 -5.552 -3.979 1.00 73.94 195 GLY A N 1
ATOM 1522 C CA . GLY A 1 195 ? -18.225 -6.187 -2.662 1.00 73.94 195 GLY A CA 1
ATOM 1523 C C . GLY A 1 195 ? -17.385 -5.416 -1.646 1.00 73.94 195 GLY A C 1
ATOM 1524 O O . GLY A 1 195 ? -17.855 -5.151 -0.540 1.00 73.94 195 GLY A O 1
ATOM 1525 N N . CYS A 1 196 ? -16.188 -4.967 -2.033 1.00 72.31 196 CYS A N 1
ATOM 1526 C CA . CYS A 1 196 ? -15.353 -4.083 -1.223 1.00 72.31 196 CYS A CA 1
ATOM 1527 C C . CYS A 1 196 ? -16.059 -2.751 -0.937 1.00 72.31 196 CYS A C 1
ATOM 1529 O O . CYS A 1 196 ? -16.106 -2.320 0.215 1.00 72.31 196 CYS A O 1
ATOM 1531 N N . VAL A 1 197 ? -16.648 -2.118 -1.957 1.00 75.69 197 VAL A N 1
ATOM 1532 C CA . VAL A 1 197 ? -17.389 -0.856 -1.809 1.00 75.69 197 VAL A CA 1
ATOM 1533 C C . VAL A 1 197 ? -18.592 -1.038 -0.886 1.00 75.69 197 VAL A C 1
ATOM 1535 O O . VAL A 1 197 ? -18.739 -0.268 0.056 1.00 75.69 197 VAL A O 1
ATOM 1538 N N . LEU A 1 198 ? -19.414 -2.071 -1.082 1.00 74.62 198 LEU A N 1
ATOM 1539 C CA . LEU A 1 198 ? -20.596 -2.353 -0.265 1.00 74.62 198 LEU A CA 1
ATOM 1540 C C . LEU A 1 198 ? -20.235 -2.722 1.174 1.00 74.62 198 LEU A C 1
ATOM 1542 O O . LEU A 1 198 ? -20.910 -2.270 2.097 1.00 74.62 198 LEU A O 1
ATOM 1546 N N . TYR A 1 199 ? -19.178 -3.508 1.388 1.00 72.06 199 TYR A N 1
ATOM 1547 C CA . TYR A 1 199 ? -18.698 -3.845 2.728 1.00 72.06 199 TYR A CA 1
ATOM 1548 C C . TYR A 1 199 ? -18.213 -2.597 3.475 1.00 72.06 199 TYR A C 1
ATOM 1550 O O . TYR A 1 199 ? -18.564 -2.384 4.639 1.00 72.06 199 TYR A O 1
ATOM 1558 N N . LEU A 1 200 ? -17.470 -1.723 2.787 1.00 67.25 200 LEU A N 1
ATOM 1559 C CA . LEU A 1 200 ? -17.058 -0.437 3.338 1.00 67.25 200 LEU A CA 1
ATOM 1560 C C . LEU A 1 200 ? -18.261 0.491 3.567 1.00 67.25 200 LEU A C 1
ATOM 1562 O O . LEU A 1 200 ? -18.315 1.130 4.613 1.00 67.25 200 LEU A O 1
ATOM 1566 N N . TYR A 1 201 ? -19.235 0.531 2.654 1.00 67.62 201 TYR A N 1
ATOM 1567 C CA . TYR A 1 201 ? -20.392 1.435 2.677 1.00 67.62 201 TYR A CA 1
ATOM 1568 C C . TYR A 1 201 ? -21.475 1.037 3.691 1.00 67.62 201 TYR A C 1
ATOM 1570 O O . TYR A 1 201 ? -21.985 1.895 4.409 1.00 67.62 201 TYR A O 1
ATOM 1578 N N . ARG A 1 202 ? -21.786 -0.258 3.856 1.00 59.38 202 ARG A N 1
ATOM 1579 C CA . ARG A 1 202 ? -22.739 -0.735 4.885 1.00 59.38 202 ARG A CA 1
ATOM 1580 C C . ARG A 1 202 ? -22.324 -0.338 6.299 1.00 59.38 202 ARG A C 1
ATOM 1582 O O . ARG A 1 202 ? -23.183 -0.157 7.158 1.00 59.38 202 ARG A O 1
ATOM 1589 N N . ARG A 1 203 ? -21.022 -0.169 6.538 1.00 51.94 203 ARG A N 1
ATOM 1590 C CA . ARG A 1 203 ? -20.494 0.315 7.816 1.00 51.94 203 ARG A CA 1
ATOM 1591 C C . ARG A 1 203 ? -20.737 1.815 8.049 1.00 51.94 203 ARG A C 1
ATOM 1593 O O . ARG A 1 203 ? -20.638 2.254 9.187 1.00 51.94 203 ARG A O 1
ATOM 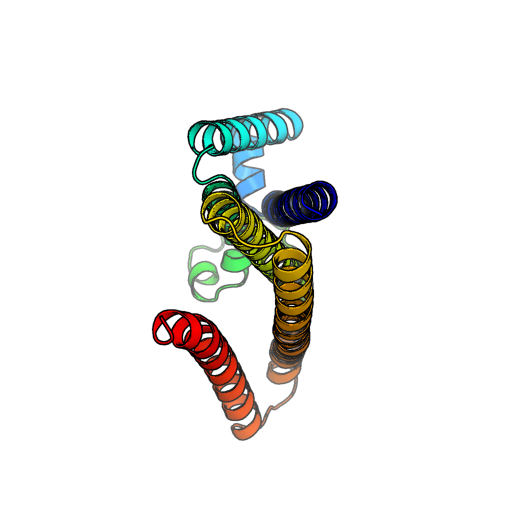1600 N N . TRP A 1 204 ? -21.044 2.591 7.007 1.00 43.56 204 TRP A N 1
ATOM 1601 C CA . TRP A 1 204 ? -21.360 4.022 7.107 1.00 43.56 204 TRP A CA 1
ATOM 1602 C C . TRP A 1 204 ? -22.849 4.301 7.333 1.00 43.56 204 TRP A C 1
ATOM 1604 O O . TRP A 1 204 ? -23.159 5.280 7.998 1.00 43.56 204 TRP A O 1
ATOM 1614 N N . ILE A 1 205 ? -23.751 3.459 6.812 1.00 42.50 205 ILE A N 1
ATOM 1615 C CA . ILE A 1 205 ? -25.207 3.649 6.973 1.00 42.50 205 ILE A CA 1
ATOM 1616 C C . ILE A 1 205 ? -25.711 3.175 8.341 1.00 42.50 205 ILE A C 1
ATOM 1618 O O . ILE A 1 205 ? -26.652 3.751 8.867 1.00 42.50 205 ILE A O 1
ATOM 1622 N N . LYS A 1 206 ? -25.099 2.150 8.949 1.00 39.97 206 LYS A N 1
ATOM 1623 C CA . LYS A 1 206 ? -25.456 1.713 10.313 1.00 39.97 206 LYS A CA 1
ATOM 1624 C C . LYS A 1 206 ? -24.765 2.568 11.388 1.00 39.97 206 LYS A C 1
ATOM 1626 O O . LYS A 1 206 ? -24.020 2.028 12.206 1.00 39.97 206 LYS A O 1
ATOM 1631 N N . LYS A 1 207 ? -24.963 3.885 11.331 1.00 38.12 207 LYS A N 1
ATOM 1632 C CA . LYS A 1 207 ? -24.756 4.792 12.464 1.00 38.12 207 LYS A CA 1
ATOM 1633 C C . LYS A 1 207 ? -26.100 5.095 13.100 1.00 38.12 207 LYS A C 1
ATOM 1635 O O . LYS A 1 207 ? -27.045 5.341 12.322 1.00 38.12 207 LYS A O 1
#

Solvent-accessible surface area (backbone atoms only — not comparable to full-atom values): 11101 Å² total; per-residue (Å²): 113,72,69,58,49,49,50,52,22,53,52,26,44,52,52,18,41,51,44,15,44,52,34,23,64,38,17,49,68,39,52,53,40,20,64,74,50,73,33,65,66,50,30,53,51,52,55,51,50,54,51,50,50,54,28,59,77,31,58,98,45,36,64,60,39,50,49,52,50,27,48,62,29,29,42,62,42,58,44,70,74,32,76,82,48,71,73,60,58,89,86,75,74,54,92,45,62,64,58,69,70,57,46,52,50,48,50,52,51,22,50,53,26,41,54,49,20,50,50,38,55,54,48,57,51,52,50,54,52,40,50,74,71,70,50,58,67,71,60,53,49,53,52,50,52,51,52,49,54,56,49,49,52,52,50,50,52,54,49,53,53,48,50,50,50,53,53,46,69,61,49,44,79,76,44,94,59,54,70,67,60,56,51,51,52,52,50,51,53,49,50,49,53,50,47,51,49,47,61,60,46,58,66,65,70,75,114

Foldseek 3Di:
DLVVLVVLLVVLLVLLLVLLQVLLCQFLVLVVLCVVQVHNVSSVVVLVVVLVVQLVVVVVPNLVSSVVSSCVSLVRQQVVPDPVCVPPDPPSCDPGHPDVLVSLLSNLSSVLSSVSSVQSVVLSVVLVVCVVVVDDNVVSVVVSVVSNVVVVVVSVCSNVLSNVLSVLVVVQVVDVHDPVSVVVSVVSVVCSVVVVVCVVVVVVVVD

Nearest PDB structures (foldseek):
  4uos-assembly1_A  TM=3.581E-01  e=4.387E+00  synthetic construct
  8auw-assembly1_D  TM=2.707E-01  e=3.431E+00  Homo sapiens
  7uwb-assembly1_o  TM=2.262E-01  e=5.085E+00  Citrus x limon

Secondary structure (DSSP, 8-state):
-HHHHHHHHHHHHHHHHHHHHHHHHTSHHHHHHHHHTSSHHHHHHHHHHHHHHHHHHTGGGHHHHHHHHHHHHHHHHHHTT-HHHHTS-GGG--S----HHHHHHHHHHHHHHHHHHHHHHHHHHHHHHHHHTT--HHHHHHHHHHHHHHHHHHHHHHHHHHHHHHHHHHHGGGTT--HHHHHHHHHHHHHHHHHHHHHHHHHHH--

pLDDT: mean 82.14, std 13.38, range [38.12, 96.88]